Protein AF-A0AAW1H3X7-F1 (afdb_monomer_lite)

Foldseek 3Di:
DDDWDQKDKDFDADPVRQTAKMKIWHGDPPNKTKIKMFGFLNVDDDPLSVVCVVVVVRPDTQKMFMDIPQFTPWIKGWDWDQDLNDTATAWIWIFDDPDTHHPVPSVVRTDTAKGQPDAANVRHRQWMAGNNKIWGFQAALLQPDTPKIKIRDHLVLVQVLLVVLPHNGSNSRNHHNDDDNVSLVCSCVDPSRVVIDMDD

Radius of gyration: 21.27 Å; chains: 1; bounding box: 60×39×52 Å

Sequence (200 aa):
MLFKTPPNKEFTYNSNYFLASSKLIIDATAGESQEQILYYPTDFTDNISKAMVATYQIGVPVETIGLRDGQVVFGKKTEYKQEKGMLLPNIVYTLDTNTPRSKTDYKSYYNPKLYFDLYNSYGKPVQVRDNGISIVYLWSYNGTYPVAEIRNVTYSIVNTALAAVGLTSIEALSTNENPDKTKLDNLRLQTSLKDALITT

Organism: Popillia japonica (NCBI:txid7064)

Secondary structure (DSSP, 8-state):
--PPPPPEEEEEE-TTS-EEEEEEEEE-STT--EEEEEE-GGG--SHHHHHHHHTT-TTS-SEEEEEETTEEEEEEEEEEEEETTEEEEEEEEEE--SS-B-TTTGGGGEEEEEEEEEE-TTS-EEEEEETTEEEEEEEETTTTEEEEEEESS-HHHHHHHHHHTT---HHHHHT-SS--HHHHHGGGG-GGGTT-EEE-

pLDDT: mean 91.66, std 11.22, range [38.19, 98.75]

Structure (mmCIF, N/CA/C/O backbone):
data_AF-A0AAW1H3X7-F1
#
_entry.id   AF-A0AAW1H3X7-F1
#
loop_
_atom_site.group_PDB
_atom_site.id
_atom_site.type_symbol
_atom_site.label_atom_id
_atom_site.label_alt_id
_atom_site.label_comp_id
_atom_site.label_asym_id
_atom_site.label_entity_id
_atom_site.label_seq_id
_atom_site.pdbx_PDB_ins_code
_atom_site.Cartn_x
_atom_site.Cartn_y
_atom_site.Cartn_z
_atom_site.occupancy
_atom_site.B_iso_or_equiv
_atom_site.auth_seq_id
_atom_site.auth_comp_id
_atom_site.auth_asym_id
_atom_site.auth_atom_id
_atom_site.pdbx_PDB_model_num
ATOM 1 N N . MET A 1 1 ? 42.941 -12.305 -5.905 1.00 38.19 1 MET A N 1
ATOM 2 C CA . MET A 1 1 ? 41.985 -11.331 -5.333 1.00 38.19 1 MET A CA 1
ATOM 3 C C . MET A 1 1 ? 41.196 -10.748 -6.497 1.00 38.19 1 MET A C 1
ATOM 5 O O . MET A 1 1 ? 41.798 -10.076 -7.320 1.00 38.19 1 MET A O 1
ATOM 9 N N . LEU A 1 2 ? 39.915 -11.093 -6.650 1.00 42.16 2 LEU A N 1
ATOM 10 C CA . LEU A 1 2 ? 39.041 -10.481 -7.659 1.00 42.16 2 LEU A CA 1
ATOM 11 C C . LEU A 1 2 ? 38.413 -9.235 -7.029 1.00 42.16 2 LEU A C 1
ATOM 13 O O . LEU A 1 2 ? 37.685 -9.351 -6.045 1.00 42.16 2 LEU A O 1
ATOM 17 N N . PHE A 1 3 ? 38.737 -8.053 -7.548 1.00 43.09 3 PHE A N 1
ATOM 18 C CA . PHE A 1 3 ? 38.097 -6.808 -7.133 1.00 43.09 3 PHE A CA 1
ATOM 19 C C . PHE A 1 3 ? 36.684 -6.775 -7.725 1.00 43.09 3 PHE A C 1
ATOM 21 O O . PHE A 1 3 ? 36.532 -6.773 -8.945 1.00 43.09 3 PHE A O 1
ATOM 28 N N . LYS A 1 4 ? 35.649 -6.777 -6.877 1.00 55.12 4 LYS A N 1
ATOM 29 C CA . LYS A 1 4 ? 34.288 -6.460 -7.321 1.00 55.12 4 LYS A CA 1
ATOM 30 C C . LYS A 1 4 ? 34.231 -4.971 -7.654 1.00 55.12 4 LYS A C 1
ATOM 32 O O . LYS A 1 4 ? 34.533 -4.143 -6.795 1.00 55.12 4 LYS A O 1
ATOM 37 N N . THR A 1 5 ? 33.876 -4.636 -8.890 1.00 57.56 5 THR A N 1
ATOM 38 C CA . THR A 1 5 ? 33.610 -3.252 -9.293 1.00 57.56 5 THR A CA 1
ATOM 39 C C . THR A 1 5 ? 32.440 -2.715 -8.463 1.00 57.56 5 THR A C 1
ATOM 41 O O . THR A 1 5 ? 31.436 -3.417 -8.340 1.00 57.56 5 THR A O 1
ATOM 44 N N . PRO A 1 6 ? 32.536 -1.514 -7.865 1.00 61.12 6 PRO A N 1
ATOM 45 C CA . PRO A 1 6 ? 31.418 -0.936 -7.134 1.00 61.12 6 PRO A CA 1
ATOM 46 C C . PRO A 1 6 ? 30.231 -0.688 -8.077 1.00 61.12 6 PRO A C 1
ATOM 48 O O . PRO A 1 6 ? 30.437 -0.403 -9.261 1.00 61.12 6 PRO A O 1
ATOM 51 N N . PRO A 1 7 ? 28.993 -0.779 -7.568 1.00 68.88 7 PRO A N 1
ATOM 52 C CA . PRO A 1 7 ? 27.813 -0.573 -8.385 1.00 68.88 7 PRO A CA 1
ATOM 53 C C . PRO A 1 7 ? 27.767 0.854 -8.947 1.00 68.88 7 PRO A C 1
ATOM 55 O O . PRO A 1 7 ? 27.991 1.824 -8.220 1.00 68.88 7 PRO A O 1
ATOM 58 N N . ASN A 1 8 ? 27.465 0.984 -10.241 1.00 79.31 8 ASN A N 1
ATOM 59 C CA . ASN A 1 8 ? 27.308 2.274 -10.919 1.00 79.31 8 ASN A CA 1
ATOM 60 C C . ASN A 1 8 ? 25.824 2.658 -10.977 1.00 79.31 8 ASN A C 1
ATOM 62 O O . ASN A 1 8 ? 24.972 1.791 -11.186 1.00 79.31 8 ASN A O 1
ATOM 66 N N . LYS A 1 9 ? 25.504 3.945 -10.809 1.00 83.44 9 LYS A N 1
ATOM 67 C CA . LYS A 1 9 ? 24.132 4.452 -10.878 1.00 83.44 9 LYS A CA 1
ATOM 68 C C . LYS A 1 9 ? 24.007 5.562 -11.914 1.00 83.44 9 LYS A C 1
ATOM 70 O O . LYS A 1 9 ? 24.663 6.594 -11.815 1.00 83.44 9 LYS A O 1
ATOM 75 N N . GLU A 1 10 ? 23.110 5.359 -12.866 1.00 87.31 10 GLU A N 1
ATOM 76 C CA . GLU A 1 10 ? 22.785 6.295 -13.938 1.00 87.31 10 GLU A CA 1
ATOM 77 C C . GLU A 1 10 ? 21.389 6.885 -13.709 1.00 87.31 10 GLU A C 1
ATOM 79 O O . GLU A 1 10 ? 20.497 6.225 -13.166 1.00 87.31 10 GLU A O 1
ATOM 84 N N . PHE A 1 11 ? 21.189 8.133 -14.128 1.00 86.31 11 PHE A N 1
ATOM 85 C CA . PHE A 1 11 ? 19.922 8.848 -13.993 1.00 86.31 11 PHE A CA 1
ATOM 86 C C . PHE A 1 11 ? 19.523 9.452 -15.333 1.00 86.31 11 PHE A C 1
ATOM 88 O O . PHE A 1 11 ? 20.360 10.028 -16.029 1.00 86.31 11 PHE A O 1
ATOM 95 N N . THR A 1 12 ? 18.240 9.369 -15.667 1.00 83.94 12 THR A N 1
ATOM 96 C CA . THR A 1 12 ? 17.656 10.096 -16.795 1.00 83.94 12 THR A CA 1
ATOM 97 C C . THR A 1 12 ? 16.640 11.103 -16.282 1.00 83.94 12 THR A C 1
ATOM 99 O O . THR A 1 12 ? 15.970 10.873 -15.274 1.00 83.94 12 THR A O 1
ATOM 102 N N . TYR A 1 13 ? 16.522 12.226 -16.981 1.00 83.00 13 TYR A N 1
ATO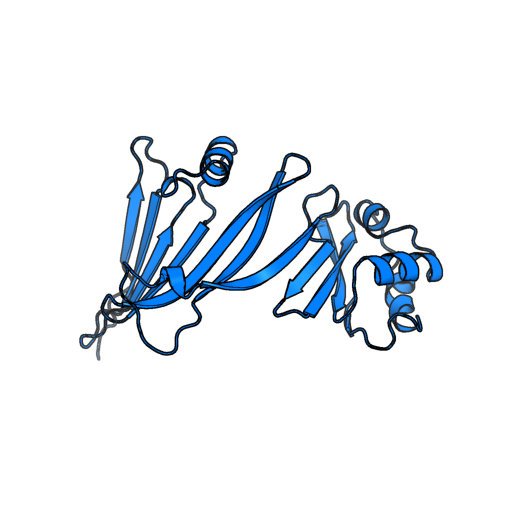M 103 C CA . TYR A 1 13 ? 15.628 13.318 -16.618 1.00 83.00 13 TYR A CA 1
ATOM 104 C C . TYR A 1 13 ? 14.743 13.677 -17.810 1.00 83.00 13 TYR A C 1
ATOM 106 O O . TYR A 1 13 ? 15.154 13.522 -18.960 1.00 83.00 13 TYR A O 1
ATOM 114 N N . ASN A 1 14 ? 13.526 14.146 -17.541 1.00 77.31 14 ASN A N 1
ATOM 115 C CA . ASN A 1 14 ? 12.644 14.668 -18.583 1.00 77.31 14 ASN A CA 1
ATOM 116 C C . ASN A 1 14 ? 13.051 16.097 -19.003 1.00 77.31 14 ASN A C 1
ATOM 118 O O . ASN A 1 14 ? 13.990 16.679 -18.460 1.00 77.31 14 ASN A O 1
ATOM 122 N N . SER A 1 15 ? 12.309 16.695 -19.942 1.00 80.81 15 SER A N 1
ATOM 123 C CA . SER A 1 15 ? 12.562 18.061 -20.438 1.00 80.81 15 SER A CA 1
ATOM 124 C C . SER A 1 15 ? 12.514 19.152 -19.360 1.00 80.81 15 SER A C 1
ATOM 126 O O . SER A 1 15 ? 13.034 20.241 -19.575 1.00 80.81 15 SER A O 1
ATOM 128 N N . ASN A 1 16 ? 11.900 18.865 -18.209 1.00 79.25 16 ASN A N 1
ATOM 129 C CA . ASN A 1 16 ? 11.783 19.772 -17.068 1.00 79.25 16 ASN A CA 1
ATOM 130 C C . ASN A 1 16 ? 12.817 19.461 -15.967 1.00 79.25 16 ASN A C 1
ATOM 132 O O . ASN A 1 16 ? 12.677 19.952 -14.851 1.00 79.25 16 ASN A O 1
ATOM 136 N N . TYR A 1 17 ? 13.828 18.632 -16.255 1.00 78.50 17 TYR A N 1
ATOM 137 C CA . TYR A 1 17 ? 14.855 18.173 -15.309 1.00 78.50 17 TYR A CA 1
ATOM 138 C C . TYR A 1 17 ? 14.320 17.387 -14.102 1.00 78.50 17 TYR A C 1
ATOM 140 O O . TYR A 1 17 ? 15.020 17.213 -13.105 1.00 78.50 17 TYR A O 1
ATOM 148 N N . PHE A 1 18 ? 13.097 16.860 -14.179 1.00 77.38 18 PHE A N 1
ATOM 149 C CA . PHE A 1 18 ? 12.597 15.923 -13.179 1.00 77.38 18 PHE A CA 1
ATOM 150 C C . PHE A 1 18 ? 13.102 14.519 -13.477 1.00 77.38 18 PHE A C 1
ATOM 152 O O . PHE A 1 18 ? 13.176 14.112 -14.639 1.00 77.38 18 PHE A O 1
ATOM 159 N N . LEU A 1 19 ? 13.445 13.785 -12.416 1.00 78.69 19 LEU A N 1
ATOM 160 C CA . LEU A 1 19 ? 13.927 12.411 -12.506 1.00 78.69 19 LEU A CA 1
ATOM 161 C C . LEU A 1 19 ? 12.896 11.552 -13.251 1.00 78.69 19 LEU A C 1
ATOM 163 O O . LEU A 1 19 ? 11.734 11.515 -12.854 1.00 78.69 19 LEU A O 1
ATOM 167 N N . ALA A 1 20 ? 13.317 10.915 -14.342 1.00 70.12 20 ALA A N 1
ATOM 168 C CA . ALA A 1 20 ? 12.486 10.078 -15.209 1.00 70.12 20 ALA A CA 1
ATOM 169 C C . ALA A 1 20 ? 12.717 8.592 -14.941 1.00 70.12 20 ALA A C 1
ATOM 171 O O . ALA A 1 20 ? 11.775 7.835 -14.701 1.00 70.12 20 ALA A O 1
ATOM 172 N N . SER A 1 21 ? 13.985 8.190 -14.878 1.00 77.44 21 SER A N 1
ATOM 173 C CA . SER A 1 21 ? 14.373 6.853 -14.449 1.00 77.44 21 SER A CA 1
ATOM 174 C C . SER A 1 21 ? 15.725 6.868 -13.747 1.00 77.44 21 SER A C 1
ATOM 176 O O . SER A 1 21 ? 16.520 7.799 -13.901 1.00 77.44 21 SER A O 1
ATOM 178 N N . SER A 1 22 ? 16.001 5.823 -12.974 1.00 82.31 22 SER A N 1
ATOM 179 C CA . SER A 1 22 ? 17.365 5.539 -12.528 1.00 82.31 22 SER A CA 1
ATOM 180 C C . SER A 1 22 ? 17.709 4.084 -12.788 1.00 82.31 22 SER A C 1
ATOM 182 O O . SER A 1 22 ? 16.851 3.209 -12.655 1.00 82.31 22 SER A O 1
ATOM 184 N N . LYS A 1 23 ? 18.963 3.839 -13.154 1.00 83.94 23 LYS A N 1
ATOM 185 C CA . LYS A 1 23 ? 19.504 2.519 -13.449 1.00 83.94 23 LYS A CA 1
ATOM 186 C C . LYS A 1 23 ? 20.659 2.236 -12.497 1.00 83.94 23 LYS A C 1
ATOM 188 O O . LYS A 1 23 ? 21.610 3.006 -12.447 1.00 83.94 23 LYS A O 1
ATOM 193 N N . LEU A 1 24 ? 20.575 1.146 -11.742 1.00 81.38 24 LEU A N 1
ATOM 194 C CA . LEU A 1 24 ? 21.654 0.639 -10.895 1.00 81.38 24 LEU A CA 1
ATOM 195 C C . LEU A 1 24 ? 22.264 -0.603 -11.549 1.00 81.38 24 LEU A C 1
ATOM 197 O O . LEU A 1 24 ? 21.536 -1.537 -11.879 1.00 81.38 24 LEU A O 1
ATOM 201 N N . ILE A 1 25 ? 23.583 -0.619 -11.720 1.00 79.31 25 ILE A N 1
ATOM 202 C CA . ILE A 1 25 ? 24.359 -1.733 -12.280 1.00 79.31 25 ILE A CA 1
ATOM 203 C C . ILE A 1 25 ? 25.088 -2.396 -11.112 1.00 79.31 25 ILE A C 1
ATOM 205 O O . ILE A 1 25 ? 25.914 -1.743 -10.479 1.00 79.31 25 ILE A O 1
ATOM 209 N N . ILE A 1 26 ? 24.743 -3.644 -10.784 1.00 70.31 26 ILE A N 1
ATOM 210 C CA . ILE A 1 26 ? 25.095 -4.263 -9.492 1.00 70.31 26 ILE A CA 1
ATOM 211 C C . ILE A 1 26 ? 26.325 -5.170 -9.585 1.00 70.31 26 ILE A C 1
ATOM 213 O O . ILE A 1 26 ? 27.088 -5.230 -8.630 1.00 70.31 26 ILE A O 1
ATOM 217 N N . ASP A 1 27 ? 26.578 -5.802 -10.731 1.00 66.88 27 ASP A N 1
ATOM 218 C CA . ASP A 1 27 ? 27.782 -6.605 -10.952 1.00 66.88 27 ASP A CA 1
ATOM 219 C C . ASP A 1 27 ? 28.127 -6.642 -12.452 1.00 66.88 27 ASP A C 1
ATOM 221 O O . ASP A 1 27 ? 27.253 -6.819 -13.301 1.00 66.88 27 ASP A O 1
ATOM 225 N N . ALA A 1 28 ? 29.415 -6.468 -12.760 1.00 57.31 28 ALA A N 1
ATOM 226 C CA . ALA A 1 28 ? 30.017 -6.675 -14.080 1.00 57.31 28 ALA A CA 1
ATOM 227 C C . ALA A 1 28 ? 31.286 -7.541 -13.952 1.00 57.31 28 ALA A C 1
ATOM 229 O O . ALA A 1 28 ? 32.327 -7.241 -14.536 1.00 57.31 28 ALA A O 1
ATOM 230 N N . THR A 1 29 ? 31.244 -8.586 -13.118 1.00 56.62 29 THR A N 1
ATOM 231 C CA . THR A 1 29 ? 32.358 -9.538 -12.986 1.00 56.62 29 THR A CA 1
ATOM 232 C C . THR A 1 29 ? 31.934 -10.913 -13.501 1.00 56.62 29 THR A C 1
ATOM 234 O O . THR A 1 29 ? 30.898 -11.433 -13.112 1.00 56.62 29 THR A O 1
ATOM 237 N N . ALA A 1 30 ? 32.744 -11.474 -14.408 1.00 52.47 30 ALA A N 1
ATOM 238 C CA . ALA A 1 30 ? 32.553 -12.771 -15.075 1.00 52.47 30 ALA A CA 1
ATOM 239 C C . ALA A 1 30 ? 31.365 -12.896 -16.060 1.00 52.47 30 ALA A C 1
ATOM 241 O O . ALA A 1 30 ? 30.823 -13.982 -16.232 1.00 52.47 30 ALA A O 1
ATOM 242 N N . GLY A 1 31 ? 31.006 -11.819 -16.768 1.00 58.41 31 GLY A N 1
ATOM 243 C CA . GLY A 1 31 ? 30.139 -11.893 -17.957 1.00 58.41 31 GLY A CA 1
ATOM 244 C C . GLY A 1 31 ? 28.631 -11.910 -17.699 1.00 58.41 31 GLY A C 1
ATOM 245 O O . GLY A 1 31 ? 27.879 -11.797 -18.660 1.00 58.41 31 GLY A O 1
ATOM 246 N N . GLU A 1 32 ? 28.195 -11.979 -16.440 1.00 63.59 32 GLU A N 1
ATOM 247 C CA . GLU A 1 32 ? 26.793 -11.777 -16.066 1.00 63.59 32 GLU A CA 1
ATOM 248 C C . GLU A 1 32 ? 26.558 -10.309 -15.692 1.00 63.59 32 GLU A C 1
ATOM 250 O O . GLU A 1 32 ? 27.289 -9.744 -14.874 1.00 63.59 32 GLU A O 1
ATOM 255 N N . SER A 1 33 ? 25.539 -9.686 -16.286 1.00 80.44 33 SER A N 1
ATOM 256 C CA . SER A 1 33 ? 25.128 -8.315 -15.958 1.00 80.44 33 SER A CA 1
ATOM 257 C C . SER A 1 33 ? 23.829 -8.320 -15.163 1.00 80.44 33 SER A C 1
ATOM 259 O O . SER A 1 33 ? 22.822 -8.881 -15.597 1.00 80.44 33 SER A O 1
ATOM 261 N N . GLN A 1 34 ? 23.847 -7.677 -13.995 1.00 87.31 34 GLN A N 1
ATOM 262 C CA . GLN A 1 34 ? 22.647 -7.439 -13.195 1.00 87.31 34 GLN A CA 1
ATOM 263 C C . GLN A 1 34 ? 22.324 -5.952 -13.155 1.00 87.31 34 GLN A C 1
ATOM 265 O O . GLN A 1 34 ? 23.167 -5.126 -12.795 1.00 87.31 34 GLN A O 1
ATOM 270 N N . GLU A 1 35 ? 21.085 -5.618 -13.502 1.00 89.88 35 GLU A N 1
ATOM 271 C CA . GLU A 1 35 ? 20.606 -4.240 -13.529 1.00 89.88 35 GLU A CA 1
ATOM 272 C C . GLU A 1 35 ? 19.284 -4.110 -12.775 1.00 89.88 35 GLU A C 1
ATOM 274 O O . GLU A 1 35 ? 18.449 -5.015 -12.783 1.00 89.88 35 GLU A O 1
ATOM 279 N N . GLN A 1 36 ? 19.056 -2.946 -12.179 1.00 91.94 36 GLN A N 1
ATOM 280 C CA . GLN A 1 36 ? 17.754 -2.538 -11.674 1.00 91.94 36 GLN A CA 1
ATOM 281 C C . GLN A 1 36 ? 17.372 -1.208 -12.316 1.00 91.94 36 GLN A C 1
ATOM 283 O O . GLN A 1 36 ? 18.159 -0.265 -12.285 1.00 91.94 36 GLN A O 1
ATOM 288 N N . ILE A 1 37 ? 16.168 -1.123 -12.879 1.00 93.00 37 ILE A N 1
ATOM 289 C CA . ILE A 1 37 ? 15.629 0.104 -13.473 1.00 93.00 37 ILE A CA 1
ATOM 290 C C . ILE A 1 37 ? 14.392 0.521 -12.681 1.00 93.00 37 ILE A C 1
ATOM 292 O O . ILE A 1 37 ? 13.497 -0.293 -12.451 1.00 93.00 37 ILE A O 1
ATOM 296 N N . LEU A 1 38 ? 14.358 1.783 -12.255 1.00 94.25 38 LEU A N 1
ATOM 297 C CA . LEU A 1 38 ? 13.218 2.417 -11.596 1.00 94.25 38 LEU A CA 1
ATOM 298 C C . LEU A 1 38 ? 12.591 3.409 -12.569 1.00 94.25 38 LEU A C 1
ATOM 300 O O . LEU A 1 38 ? 13.290 4.300 -13.048 1.00 94.25 38 LEU A O 1
ATOM 304 N N . TYR A 1 39 ? 11.290 3.283 -12.794 1.00 94.38 39 TYR A N 1
ATOM 305 C CA . TYR A 1 39 ? 10.487 4.208 -13.583 1.00 94.38 39 TYR A CA 1
ATOM 306 C C . TYR A 1 39 ? 9.634 5.070 -12.655 1.00 94.38 39 TYR A C 1
ATOM 308 O O . TYR A 1 39 ? 8.933 4.555 -11.775 1.00 94.38 39 TYR A O 1
ATOM 316 N N . TYR A 1 40 ? 9.701 6.382 -12.849 1.00 94.69 40 TYR A N 1
ATOM 317 C CA . TYR A 1 40 ? 8.987 7.383 -12.056 1.00 94.69 40 TYR A CA 1
ATOM 318 C C . TYR A 1 40 ? 7.752 7.897 -12.812 1.00 94.69 40 TYR A C 1
ATOM 320 O O . TYR A 1 40 ? 7.629 7.632 -14.006 1.00 94.69 40 TYR A O 1
ATOM 328 N N . PRO A 1 41 ? 6.828 8.643 -12.172 1.00 95.12 41 PRO A N 1
ATOM 329 C CA . PRO A 1 41 ? 5.591 9.096 -12.817 1.00 95.12 41 PRO A CA 1
ATOM 330 C C . PRO A 1 41 ? 5.817 9.896 -14.107 1.00 95.12 41 PRO A C 1
ATOM 332 O O . PRO A 1 41 ? 5.002 9.878 -15.018 1.00 95.12 41 PRO A O 1
ATOM 335 N N . THR A 1 42 ? 6.952 10.577 -14.208 1.00 92.81 42 THR A N 1
ATOM 336 C CA . THR A 1 42 ? 7.403 11.334 -15.383 1.00 92.81 42 THR A CA 1
ATOM 337 C C . THR A 1 42 ? 7.698 10.473 -16.617 1.00 92.81 42 THR A C 1
ATOM 339 O O . THR A 1 42 ? 7.755 11.028 -17.711 1.00 92.81 42 THR A O 1
ATOM 342 N N . ASP A 1 43 ? 7.864 9.154 -16.464 1.00 92.31 43 ASP A N 1
ATOM 343 C CA . ASP A 1 43 ? 8.038 8.189 -17.563 1.00 92.31 43 ASP A CA 1
ATOM 344 C C . ASP A 1 43 ? 6.696 7.734 -18.171 1.00 92.31 43 ASP A C 1
ATOM 346 O O . ASP A 1 43 ? 6.645 7.088 -19.217 1.00 92.31 43 ASP A O 1
ATOM 350 N N . PHE A 1 44 ? 5.579 8.102 -17.538 1.00 92.44 44 PHE A N 1
ATOM 351 C CA . PHE A 1 44 ? 4.236 7.692 -17.929 1.00 92.44 44 PHE A CA 1
ATOM 352 C C . PHE A 1 44 ? 3.376 8.897 -18.325 1.00 92.44 44 PHE A C 1
ATOM 354 O O . PHE A 1 44 ? 3.562 10.024 -17.869 1.00 92.44 44 PHE A O 1
ATOM 361 N N . THR A 1 45 ? 2.397 8.662 -19.201 1.00 93.62 45 THR A N 1
ATOM 362 C CA . THR A 1 45 ? 1.538 9.720 -19.769 1.00 93.62 45 THR A CA 1
ATOM 363 C C . THR A 1 45 ? 0.075 9.624 -19.341 1.00 93.62 45 THR A C 1
ATOM 365 O O . THR A 1 45 ? -0.739 10.469 -19.738 1.00 93.62 45 THR A O 1
ATOM 368 N N . ASP A 1 46 ? -0.269 8.622 -18.530 1.00 94.62 46 ASP A N 1
ATOM 369 C CA . ASP A 1 46 ? -1.615 8.435 -18.003 1.00 94.62 46 ASP A CA 1
ATOM 370 C C . ASP A 1 46 ? -1.991 9.532 -16.991 1.00 94.62 46 ASP A C 1
ATOM 372 O O . ASP A 1 46 ? -1.149 10.278 -16.479 1.00 94.62 46 ASP A O 1
ATOM 376 N N . ASN A 1 47 ? -3.292 9.657 -16.727 1.00 95.50 47 ASN A N 1
ATOM 377 C CA . ASN A 1 47 ? -3.824 10.740 -15.902 1.00 95.50 47 ASN A CA 1
ATOM 378 C C . ASN A 1 47 ? -3.347 10.670 -14.447 1.00 95.50 47 ASN A C 1
ATOM 380 O O . ASN A 1 47 ? -3.130 11.716 -13.838 1.00 95.50 47 ASN A O 1
ATOM 384 N N . ILE A 1 48 ? -3.163 9.465 -13.899 1.00 96.25 48 ILE A N 1
ATOM 385 C CA . ILE A 1 48 ? -2.711 9.283 -12.520 1.00 96.25 48 ILE A CA 1
ATOM 386 C C . ILE A 1 48 ? -1.246 9.698 -12.399 1.00 96.25 48 ILE A C 1
ATOM 388 O O . ILE A 1 48 ? -0.916 10.495 -11.525 1.00 96.25 48 ILE A O 1
ATOM 392 N N . SER A 1 49 ? -0.385 9.263 -13.318 1.00 95.12 49 SER A N 1
ATOM 393 C CA . SER A 1 49 ? 1.023 9.671 -13.336 1.00 95.12 49 SER A CA 1
ATOM 394 C C . SER A 1 49 ? 1.190 11.183 -13.508 1.00 95.12 49 SER A C 1
ATOM 396 O O . SER A 1 49 ? 1.970 11.809 -12.791 1.00 95.12 49 SER A O 1
ATOM 398 N N . LYS A 1 50 ? 0.388 11.816 -14.376 1.00 94.75 50 LYS A N 1
ATOM 399 C CA . LYS A 1 50 ? 0.339 13.286 -14.491 1.00 94.75 50 LYS A CA 1
ATOM 400 C C . LYS A 1 50 ? -0.094 13.959 -13.188 1.00 94.75 50 LYS A C 1
ATOM 402 O O . LYS A 1 50 ? 0.507 14.957 -12.796 1.00 94.75 50 LYS A O 1
ATOM 407 N N . ALA A 1 51 ? -1.104 13.416 -12.508 1.00 95.25 51 ALA A N 1
ATOM 408 C CA . ALA A 1 51 ? -1.545 13.929 -11.216 1.00 95.25 51 ALA A CA 1
ATOM 409 C C . ALA A 1 51 ? -0.444 13.788 -10.150 1.00 95.25 51 ALA A C 1
ATOM 411 O O . ALA A 1 51 ? -0.190 14.744 -9.423 1.00 95.25 51 ALA A O 1
ATOM 412 N N . MET A 1 52 ? 0.277 12.661 -10.117 1.00 94.75 52 MET A N 1
ATOM 413 C CA . MET A 1 52 ? 1.428 12.457 -9.226 1.00 94.75 52 MET A CA 1
ATOM 414 C C . MET A 1 52 ? 2.522 13.501 -9.463 1.00 94.75 52 MET A C 1
ATOM 416 O O . MET A 1 52 ? 3.073 14.034 -8.499 1.00 94.75 52 MET A O 1
ATOM 420 N N . VAL A 1 53 ? 2.812 13.841 -10.725 1.00 93.50 53 VAL A N 1
ATOM 421 C CA . VAL A 1 53 ? 3.745 14.929 -11.061 1.00 93.50 53 VAL A CA 1
ATOM 422 C C . VAL A 1 53 ? 3.230 16.271 -10.537 1.00 93.50 53 VAL A C 1
ATOM 424 O O . VAL A 1 53 ? 3.981 16.996 -9.886 1.00 93.50 53 VAL A O 1
ATOM 427 N N . ALA A 1 54 ? 1.952 16.587 -10.764 1.00 93.00 54 ALA A N 1
ATOM 428 C CA . ALA A 1 54 ? 1.340 17.845 -10.331 1.00 93.00 54 ALA A CA 1
ATOM 429 C C . ALA A 1 54 ? 1.308 18.016 -8.800 1.00 93.00 54 ALA A C 1
ATOM 431 O O . ALA A 1 54 ? 1.349 19.140 -8.307 1.00 93.00 54 ALA A O 1
ATOM 432 N N . THR A 1 55 ? 1.275 16.915 -8.044 1.00 92.19 55 THR A N 1
ATOM 433 C CA . THR A 1 55 ? 1.319 16.912 -6.573 1.00 92.19 55 THR A CA 1
ATOM 434 C C . THR A 1 55 ? 2.712 16.613 -6.009 1.00 92.19 55 THR A C 1
ATOM 436 O O . THR A 1 55 ? 2.826 16.193 -4.859 1.00 92.19 55 THR A O 1
ATOM 439 N N . TYR A 1 56 ? 3.773 16.780 -6.805 1.00 90.75 56 TYR A N 1
ATOM 440 C CA . TYR A 1 56 ? 5.174 16.595 -6.400 1.00 90.75 56 TYR A CA 1
ATOM 441 C C . TYR A 1 56 ? 5.541 15.186 -5.891 1.00 90.75 56 TYR A C 1
ATOM 443 O O . TYR A 1 56 ? 6.566 15.005 -5.236 1.00 90.75 56 TYR A O 1
ATOM 451 N N . GLN A 1 57 ? 4.781 14.150 -6.255 1.00 89.69 57 GLN A N 1
ATOM 452 C CA . GLN A 1 57 ? 5.093 12.744 -5.950 1.00 89.69 57 GLN A CA 1
ATOM 453 C C . GLN A 1 57 ? 6.087 12.123 -6.957 1.00 89.69 57 GLN A C 1
ATOM 455 O O . GLN A 1 57 ? 6.126 10.911 -7.154 1.00 89.69 57 GLN A O 1
ATOM 460 N N . ILE A 1 58 ? 6.924 12.948 -7.595 1.00 88.12 58 ILE A N 1
ATOM 461 C CA . ILE A 1 58 ? 7.840 12.559 -8.682 1.00 88.12 58 ILE A CA 1
ATOM 462 C C . ILE A 1 58 ? 8.932 11.564 -8.260 1.00 88.12 58 ILE A C 1
ATOM 464 O O . ILE A 1 58 ? 9.465 10.851 -9.100 1.00 88.12 58 ILE A O 1
ATOM 468 N N . GLY A 1 59 ? 9.268 11.504 -6.968 1.00 86.69 59 GLY A N 1
ATOM 469 C CA . GLY A 1 59 ? 10.304 10.615 -6.432 1.00 86.69 59 GLY A CA 1
ATOM 470 C C . GLY A 1 59 ? 9.819 9.209 -6.073 1.00 86.69 59 GLY A C 1
ATOM 471 O O . GLY A 1 59 ? 10.616 8.408 -5.588 1.00 86.69 59 GLY A O 1
ATOM 472 N N . VAL A 1 60 ? 8.533 8.902 -6.271 1.00 89.44 60 VAL A N 1
ATOM 473 C CA . VAL A 1 60 ? 7.946 7.600 -5.928 1.00 89.44 60 VAL A CA 1
ATOM 474 C C . VAL A 1 60 ? 7.951 6.697 -7.166 1.00 89.44 60 VAL A C 1
ATOM 476 O O . VAL A 1 60 ? 7.253 7.010 -8.128 1.00 89.44 60 VAL A O 1
ATOM 479 N N . PRO A 1 61 ? 8.701 5.579 -7.184 1.00 93.31 61 PRO A N 1
ATOM 480 C CA . PRO A 1 61 ? 8.711 4.682 -8.335 1.00 93.31 61 PRO A CA 1
ATOM 481 C C . PRO A 1 61 ? 7.321 4.086 -8.596 1.00 93.31 61 PRO A C 1
ATOM 483 O O . PRO A 1 61 ? 6.669 3.565 -7.686 1.00 93.31 61 PRO A O 1
ATOM 486 N N . VAL A 1 62 ? 6.890 4.136 -9.854 1.00 97.00 62 VAL A N 1
ATOM 487 C CA . VAL A 1 62 ? 5.654 3.502 -10.341 1.00 97.00 62 VAL A CA 1
ATOM 488 C C . VAL A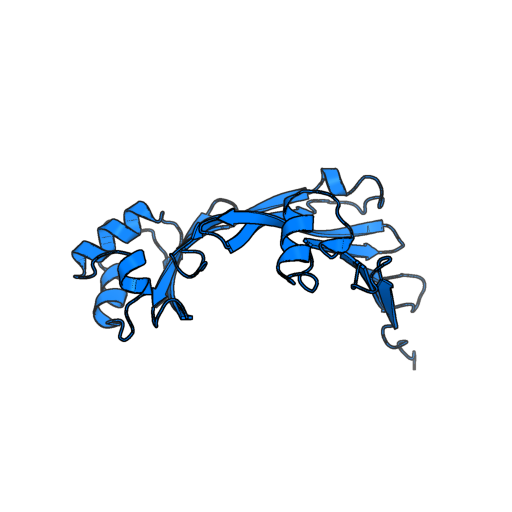 1 62 ? 5.941 2.071 -10.790 1.00 97.00 62 VAL A C 1
ATOM 490 O O . VAL A 1 62 ? 5.129 1.173 -10.572 1.00 97.00 62 VAL A O 1
ATOM 493 N N . GLU A 1 63 ? 7.122 1.827 -11.354 1.00 97.75 63 GLU A N 1
ATOM 494 C CA . GLU A 1 63 ? 7.574 0.497 -11.750 1.00 97.75 63 GLU A CA 1
ATOM 495 C C . GLU A 1 63 ? 9.056 0.312 -11.410 1.00 97.75 63 GLU A C 1
ATOM 497 O O . GLU A 1 63 ? 9.864 1.238 -11.451 1.00 97.75 63 GLU A O 1
ATOM 502 N N . THR A 1 64 ? 9.425 -0.902 -11.025 1.00 96.62 64 THR A N 1
ATOM 503 C CA . THR A 1 64 ? 10.808 -1.332 -10.845 1.00 96.62 64 THR A CA 1
ATOM 504 C C . THR A 1 64 ? 10.980 -2.667 -11.541 1.00 96.62 64 THR A C 1
ATOM 506 O O . THR A 1 64 ? 10.201 -3.586 -11.289 1.00 96.62 64 THR A O 1
ATOM 509 N N . ILE A 1 65 ? 12.006 -2.793 -12.375 1.00 97.00 65 ILE A N 1
ATOM 510 C CA . ILE A 1 65 ? 12.369 -4.050 -13.031 1.00 97.00 65 ILE A CA 1
ATOM 511 C C . ILE A 1 65 ? 13.807 -4.430 -12.696 1.00 97.00 65 ILE A C 1
ATOM 513 O O . ILE A 1 65 ? 14.675 -3.570 -12.555 1.00 97.00 65 ILE A O 1
ATOM 517 N N . GLY A 1 66 ? 14.041 -5.729 -12.550 1.00 95.00 66 GLY A N 1
ATOM 518 C CA . GLY A 1 66 ? 15.362 -6.320 -12.378 1.00 95.00 66 GLY A CA 1
ATOM 519 C C . GLY A 1 66 ? 15.719 -7.135 -13.611 1.00 95.00 66 GLY A C 1
ATOM 520 O O . GLY A 1 66 ? 14.872 -7.863 -14.139 1.00 95.00 66 GLY A O 1
ATOM 521 N N . LEU A 1 67 ? 16.956 -7.000 -14.070 1.00 93.69 67 LEU A N 1
ATOM 522 C CA . LEU A 1 67 ? 17.448 -7.633 -15.278 1.00 93.69 67 LEU A CA 1
ATOM 523 C C . LEU A 1 67 ? 18.646 -8.521 -14.983 1.00 93.69 67 LEU A C 1
ATOM 525 O O . LEU A 1 67 ? 19.498 -8.163 -14.172 1.00 93.69 67 LEU A O 1
ATOM 529 N N . ARG A 1 68 ? 18.713 -9.635 -15.707 1.00 90.88 68 ARG A N 1
ATOM 530 C CA . ARG A 1 68 ? 19.892 -10.484 -15.840 1.00 90.88 68 ARG A CA 1
ATOM 531 C C . ARG A 1 68 ? 20.188 -10.631 -17.326 1.00 90.88 68 ARG A C 1
ATOM 533 O O . ARG A 1 68 ? 19.304 -11.026 -18.083 1.00 90.88 68 ARG A O 1
ATOM 540 N N . ASP A 1 69 ? 21.384 -10.232 -17.742 1.00 89.06 69 ASP A N 1
ATOM 541 C CA . ASP A 1 69 ? 21.845 -10.317 -19.135 1.00 89.06 69 ASP A CA 1
ATOM 542 C C . ASP A 1 69 ? 20.891 -9.634 -20.127 1.00 89.06 69 ASP A C 1
ATOM 544 O O . ASP A 1 69 ? 20.551 -10.143 -21.193 1.00 89.06 69 ASP A O 1
ATOM 548 N N . GLY A 1 70 ? 20.402 -8.453 -19.730 1.00 90.06 70 GLY A N 1
ATOM 549 C CA . GLY A 1 70 ? 19.476 -7.633 -20.515 1.00 90.06 70 GLY A CA 1
ATOM 550 C C . GLY A 1 70 ? 18.024 -8.128 -20.541 1.00 90.06 70 GLY A C 1
ATOM 551 O O . GLY A 1 70 ? 17.158 -7.421 -21.066 1.00 90.06 70 GLY A O 1
ATOM 552 N N . GLN A 1 71 ? 17.728 -9.285 -19.945 1.00 94.69 71 GLN A N 1
ATOM 553 C CA . GLN A 1 71 ? 16.384 -9.850 -19.846 1.00 94.69 71 GLN A CA 1
ATOM 554 C C . GLN A 1 71 ? 15.770 -9.572 -18.473 1.00 94.69 71 GLN A C 1
ATOM 556 O O . GLN A 1 71 ? 16.435 -9.657 -17.446 1.00 94.69 71 GLN A O 1
ATOM 561 N N . VAL A 1 72 ? 14.480 -9.255 -18.442 1.00 96.69 72 VAL A N 1
ATOM 562 C CA . VAL A 1 72 ? 13.715 -8.991 -17.223 1.00 96.69 72 VAL A CA 1
ATOM 563 C C . VAL A 1 72 ? 13.467 -10.301 -16.475 1.00 96.69 72 VAL A C 1
ATOM 565 O O . VAL A 1 72 ? 12.865 -11.230 -17.014 1.00 96.69 72 VAL A O 1
ATOM 568 N N . VAL A 1 73 ? 13.910 -10.358 -15.222 1.00 96.00 73 VAL A N 1
ATOM 569 C CA . VAL A 1 73 ? 13.748 -11.508 -14.312 1.00 96.00 73 VAL A CA 1
ATOM 570 C C . VAL A 1 73 ? 12.940 -11.161 -13.062 1.00 96.00 73 VAL A C 1
ATOM 572 O O . VAL A 1 73 ? 12.467 -12.048 -12.362 1.00 96.00 73 VAL A O 1
ATOM 575 N N . PHE A 1 74 ? 12.754 -9.870 -12.790 1.00 95.56 74 PHE A N 1
ATOM 576 C CA . PHE A 1 74 ? 11.970 -9.353 -11.676 1.00 95.56 74 PHE A CA 1
ATOM 577 C C . PHE A 1 74 ? 11.189 -8.121 -12.126 1.00 95.56 74 PHE A C 1
ATOM 579 O O . PHE A 1 74 ? 11.675 -7.326 -12.930 1.00 95.56 74 PHE A O 1
ATOM 586 N N . GLY A 1 75 ? 10.007 -7.923 -11.553 1.00 97.25 75 GLY A N 1
ATOM 587 C CA . GLY A 1 75 ? 9.248 -6.700 -11.740 1.00 97.25 75 GLY A CA 1
ATOM 588 C C . GLY A 1 75 ? 8.289 -6.457 -10.586 1.00 97.25 75 GLY A C 1
ATOM 589 O O . GLY A 1 75 ? 7.632 -7.381 -10.109 1.00 97.25 75 GLY A O 1
ATOM 590 N N . LYS A 1 76 ? 8.166 -5.197 -10.180 1.00 98.31 76 LYS A N 1
ATOM 591 C CA . LYS A 1 76 ? 7.138 -4.694 -9.270 1.00 98.31 76 LYS A CA 1
ATOM 592 C C . LYS A 1 76 ? 6.544 -3.428 -9.871 1.00 98.31 76 LYS A C 1
ATOM 594 O O . LYS A 1 76 ? 7.292 -2.521 -10.220 1.00 98.31 76 LYS A O 1
ATOM 599 N N . LYS A 1 77 ? 5.222 -3.355 -9.971 1.00 98.12 77 LYS A N 1
ATOM 600 C CA . LYS A 1 77 ? 4.500 -2.172 -10.449 1.00 98.12 77 LYS A CA 1
ATOM 601 C C . LYS A 1 77 ? 3.437 -1.785 -9.432 1.00 98.12 77 LYS A C 1
ATOM 603 O O . LYS A 1 77 ? 2.704 -2.654 -8.971 1.00 98.12 77 LYS A O 1
ATOM 608 N N . THR A 1 78 ? 3.342 -0.504 -9.102 1.00 98.31 78 THR A N 1
ATOM 609 C CA . THR A 1 78 ? 2.281 0.036 -8.248 1.00 98.31 78 THR A CA 1
ATOM 610 C C . THR A 1 78 ? 1.347 0.870 -9.108 1.00 98.31 78 THR A C 1
ATOM 612 O O . THR A 1 78 ? 1.746 1.876 -9.686 1.00 98.31 78 THR A O 1
ATOM 615 N N . GLU A 1 79 ? 0.095 0.450 -9.197 1.00 97.88 79 GLU A N 1
ATOM 616 C CA . GLU A 1 79 ? -0.992 1.273 -9.706 1.00 97.88 79 GLU A CA 1
ATOM 617 C C . GLU A 1 79 ? -1.512 2.161 -8.578 1.00 97.88 79 GLU A C 1
ATOM 619 O O . GLU A 1 79 ? -1.660 1.696 -7.448 1.00 97.88 79 GLU A O 1
ATOM 624 N N . TYR A 1 80 ? -1.797 3.424 -8.887 1.00 97.44 80 TYR A N 1
ATOM 625 C CA . TYR A 1 80 ? -2.324 4.405 -7.943 1.00 97.44 80 TYR A CA 1
ATOM 626 C C . TYR A 1 80 ? -3.745 4.813 -8.338 1.00 97.44 80 TYR A C 1
ATOM 628 O O . TYR A 1 80 ? -4.130 4.747 -9.505 1.00 97.44 80 TYR A O 1
ATOM 636 N N . LYS A 1 81 ? -4.518 5.263 -7.354 1.00 95.94 81 LYS A N 1
ATOM 637 C CA . LYS A 1 81 ? -5.858 5.832 -7.507 1.00 95.94 81 LYS A CA 1
ATOM 638 C C . LYS A 1 81 ? -5.940 7.169 -6.785 1.00 95.94 81 LYS A C 1
ATOM 640 O O . LYS A 1 81 ? -5.167 7.440 -5.867 1.00 95.94 81 LYS A O 1
ATOM 645 N N . GLN A 1 82 ? -6.907 7.988 -7.182 1.00 95.00 82 GLN A N 1
ATOM 646 C CA . GLN A 1 82 ? -7.276 9.174 -6.424 1.00 95.00 82 GLN A CA 1
ATOM 647 C C . GLN A 1 82 ? -8.474 8.849 -5.528 1.00 95.00 82 GLN A C 1
ATOM 649 O O . GLN A 1 82 ? -9.518 8.421 -6.012 1.00 95.00 82 GLN A O 1
ATOM 654 N N . GLU A 1 83 ? -8.331 9.057 -4.225 1.00 93.12 83 GLU A N 1
ATOM 655 C CA . GLU A 1 83 ? -9.371 8.786 -3.234 1.00 93.12 83 GLU A CA 1
ATOM 656 C C . GLU A 1 83 ? -9.271 9.818 -2.106 1.00 93.12 83 GLU A C 1
ATOM 658 O O . GLU A 1 83 ? -8.177 10.123 -1.637 1.00 93.12 83 GLU A O 1
ATOM 663 N N . LYS A 1 84 ? -10.404 10.406 -1.688 1.00 89.06 84 LYS A N 1
ATOM 664 C CA . LYS A 1 84 ? -10.452 11.445 -0.633 1.00 89.06 84 LYS A CA 1
ATOM 665 C C . LYS A 1 84 ? -9.470 12.615 -0.878 1.00 89.06 84 LYS A C 1
ATOM 667 O O . LYS A 1 84 ? -8.886 13.154 0.053 1.00 89.06 84 LYS A O 1
ATOM 672 N N . GLY A 1 85 ? -9.264 12.990 -2.145 1.00 91.50 85 GLY A N 1
ATOM 673 C CA . GLY A 1 85 ? -8.332 14.057 -2.542 1.00 91.50 85 GLY A CA 1
ATOM 674 C C . GLY A 1 85 ? -6.845 13.677 -2.489 1.00 91.50 85 GLY A C 1
ATOM 675 O O . GLY A 1 85 ? -6.001 14.510 -2.800 1.00 91.50 85 GLY A O 1
ATOM 676 N N . MET A 1 86 ? -6.517 12.431 -2.144 1.00 94.12 86 MET A N 1
ATOM 677 C CA . MET A 1 86 ? -5.153 11.912 -2.058 1.00 94.12 86 MET A CA 1
ATOM 678 C C . MET A 1 86 ? -4.862 10.962 -3.221 1.00 94.12 86 MET A C 1
ATOM 680 O O . MET A 1 86 ? -5.746 10.240 -3.678 1.00 94.12 86 MET A O 1
ATOM 684 N N . LEU A 1 87 ? -3.609 10.934 -3.677 1.00 96.00 87 LEU A N 1
ATOM 685 C CA . LEU A 1 87 ? -3.098 9.883 -4.557 1.00 96.00 87 LEU A CA 1
ATOM 686 C C . LEU A 1 87 ? -2.535 8.762 -3.692 1.00 96.00 87 LEU A C 1
ATOM 688 O O . LEU A 1 87 ? -1.553 8.959 -2.975 1.00 96.00 87 LEU A O 1
ATOM 692 N N . LEU A 1 88 ? -3.196 7.611 -3.736 1.00 96.69 88 LEU A N 1
ATOM 693 C CA . LEU A 1 88 ? -2.929 6.466 -2.877 1.00 96.69 88 LEU A CA 1
ATOM 694 C C . LEU A 1 88 ? -2.706 5.216 -3.735 1.00 96.69 88 LEU A C 1
ATOM 696 O O . LEU A 1 88 ? -3.262 5.123 -4.832 1.00 96.69 88 LEU A O 1
ATOM 700 N N . PRO A 1 89 ? -1.900 4.247 -3.275 1.00 97.62 89 PRO A N 1
ATOM 701 C CA . PRO A 1 89 ? -1.793 2.957 -3.942 1.00 97.62 89 PRO A CA 1
ATOM 702 C C . PRO A 1 89 ? -3.169 2.306 -4.163 1.00 97.62 89 PRO A C 1
ATOM 704 O O . PRO A 1 89 ? -4.087 2.435 -3.361 1.00 97.62 89 PRO A O 1
ATOM 707 N N . ASN A 1 90 ? -3.322 1.603 -5.275 1.00 98.25 90 ASN A N 1
ATOM 708 C CA . ASN A 1 90 ? -4.507 0.813 -5.586 1.00 98.25 90 ASN A CA 1
ATOM 709 C C . ASN A 1 90 ? -4.153 -0.672 -5.579 1.00 98.25 90 ASN A C 1
ATOM 711 O O . ASN A 1 90 ? -4.701 -1.457 -4.808 1.00 98.25 90 ASN A O 1
ATOM 715 N N . ILE A 1 91 ? -3.195 -1.052 -6.424 1.00 98.62 91 ILE A N 1
ATOM 716 C CA . ILE A 1 91 ? -2.793 -2.442 -6.627 1.00 98.62 91 ILE A CA 1
ATOM 717 C C . ILE A 1 91 ? -1.281 -2.489 -6.820 1.00 98.62 91 ILE A C 1
ATOM 719 O O . ILE A 1 91 ? -0.715 -1.702 -7.577 1.00 98.62 91 ILE A O 1
ATOM 723 N N . VAL A 1 92 ? -0.621 -3.436 -6.162 1.00 98.56 92 VAL A N 1
ATOM 724 C CA . VAL A 1 92 ? 0.762 -3.803 -6.462 1.00 98.56 92 VAL A CA 1
ATOM 725 C C . VAL A 1 92 ? 0.768 -5.115 -7.231 1.00 98.56 92 VAL A C 1
ATOM 727 O O . VAL A 1 92 ? 0.254 -6.142 -6.776 1.00 98.56 92 VAL A O 1
ATOM 730 N N . TYR A 1 93 ? 1.394 -5.061 -8.398 1.00 98.56 93 TYR A N 1
ATOM 731 C CA . TYR A 1 93 ? 1.639 -6.182 -9.282 1.00 98.56 93 TYR A CA 1
ATOM 732 C C . TYR A 1 93 ? 3.078 -6.656 -9.118 1.00 98.56 93 TYR A C 1
ATOM 734 O O . TYR A 1 93 ? 4.001 -5.843 -8.992 1.00 98.56 93 TYR A O 1
ATOM 742 N N . THR A 1 94 ? 3.282 -7.965 -9.192 1.00 97.75 94 THR A N 1
ATOM 743 C CA . THR A 1 94 ? 4.612 -8.562 -9.330 1.00 97.75 94 THR A CA 1
ATOM 744 C C . THR A 1 94 ? 4.699 -9.321 -10.640 1.00 97.75 94 THR A C 1
ATOM 746 O O . THR A 1 94 ? 3.705 -9.866 -11.122 1.00 97.75 94 THR A O 1
ATOM 749 N N . LEU A 1 95 ? 5.892 -9.362 -11.216 1.00 97.75 95 LEU A N 1
ATOM 750 C CA . LEU A 1 95 ? 6.167 -10.182 -12.383 1.00 97.75 95 LEU A CA 1
ATOM 751 C C . LEU A 1 95 ? 6.129 -11.659 -11.981 1.00 97.75 95 LEU A C 1
ATOM 753 O O . LEU A 1 95 ? 6.876 -12.071 -11.096 1.00 97.75 95 LEU A O 1
ATOM 757 N N . ASP A 1 96 ? 5.264 -12.436 -12.623 1.00 94.62 96 ASP A N 1
ATOM 758 C CA . ASP A 1 96 ? 5.160 -13.882 -12.433 1.00 94.62 96 ASP A CA 1
ATOM 759 C C . ASP A 1 96 ? 5.727 -14.568 -13.678 1.00 94.62 96 ASP A C 1
ATOM 761 O O . ASP A 1 96 ? 5.096 -14.619 -14.737 1.00 94.62 96 ASP A O 1
ATOM 765 N N . THR A 1 97 ? 6.988 -14.991 -13.602 1.00 93.00 97 THR A N 1
ATOM 766 C CA . THR A 1 97 ? 7.668 -15.608 -14.737 1.00 93.00 97 THR A CA 1
ATOM 767 C C . THR A 1 97 ? 8.640 -16.689 -14.291 1.00 93.00 97 THR A C 1
ATOM 769 O O . THR A 1 97 ? 9.431 -16.493 -13.375 1.00 93.00 97 THR A O 1
ATOM 772 N N . ASN A 1 98 ? 8.613 -17.821 -14.995 1.00 91.81 98 ASN A N 1
ATOM 773 C CA . ASN A 1 98 ? 9.535 -18.940 -14.772 1.00 91.81 98 ASN A CA 1
ATOM 774 C C . ASN A 1 98 ? 10.791 -18.858 -15.655 1.00 91.81 98 ASN A C 1
ATOM 776 O O . ASN A 1 98 ? 11.724 -19.637 -15.485 1.00 91.81 98 ASN A O 1
ATOM 780 N N . THR A 1 99 ? 10.817 -17.930 -16.614 1.00 94.19 99 THR A N 1
ATOM 781 C CA . THR A 1 99 ? 11.953 -17.691 -17.513 1.00 94.19 99 THR A CA 1
ATOM 782 C C . THR A 1 99 ? 12.207 -16.190 -17.658 1.00 94.19 99 THR A C 1
ATOM 784 O O . THR A 1 99 ? 11.257 -15.407 -17.554 1.00 94.19 99 THR A O 1
ATOM 787 N N . PRO A 1 100 ? 13.443 -15.755 -17.950 1.00 95.38 100 PRO A N 1
ATOM 788 C CA . PRO A 1 100 ? 13.705 -14.359 -18.287 1.00 95.38 100 PRO A CA 1
ATOM 789 C C . PRO A 1 100 ? 12.859 -13.882 -19.481 1.00 95.38 100 PRO A C 1
ATOM 791 O O . PRO A 1 100 ? 12.509 -14.668 -20.368 1.00 95.38 100 PRO A O 1
ATOM 794 N N . ARG A 1 101 ? 12.504 -12.593 -19.503 1.00 96.88 101 ARG A N 1
ATOM 795 C CA . ARG A 1 101 ? 11.623 -11.982 -20.514 1.00 96.88 101 ARG A CA 1
ATOM 796 C C . ARG A 1 101 ? 12.283 -10.800 -21.220 1.00 96.88 101 ARG A C 1
ATOM 798 O O . ARG A 1 101 ? 13.104 -10.098 -20.643 1.00 96.88 101 ARG A O 1
ATOM 805 N N . SER A 1 102 ? 11.891 -10.540 -22.465 1.00 95.69 102 SER A N 1
ATOM 806 C CA . SER A 1 102 ? 12.296 -9.320 -23.177 1.00 95.69 102 SER A CA 1
ATOM 807 C C . SER A 1 102 ? 11.702 -8.065 -22.520 1.00 95.69 102 SER A C 1
ATOM 809 O O . SER A 1 102 ? 10.577 -8.098 -22.011 1.00 95.69 102 SER A O 1
ATOM 811 N N . LYS A 1 103 ? 12.411 -6.930 -22.617 1.00 93.50 103 LYS A N 1
ATOM 812 C CA . LYS A 1 103 ? 11.916 -5.593 -22.231 1.00 93.50 103 LYS A CA 1
ATOM 813 C C . LYS A 1 103 ? 10.643 -5.172 -22.977 1.00 93.50 103 LYS A C 1
ATOM 815 O O . LYS A 1 103 ? 9.929 -4.300 -22.498 1.00 93.50 103 LYS A O 1
ATOM 820 N N . THR A 1 104 ? 10.348 -5.767 -24.128 1.00 93.81 104 THR A N 1
ATOM 821 C CA . THR A 1 104 ? 9.142 -5.448 -24.908 1.00 93.81 104 THR A CA 1
ATOM 822 C C . THR A 1 104 ? 7.899 -6.199 -24.429 1.00 93.81 104 THR A C 1
ATOM 824 O O . THR A 1 104 ? 6.795 -5.690 -24.592 1.00 93.81 104 THR A O 1
ATOM 827 N N . ASP A 1 105 ? 8.066 -7.360 -23.780 1.00 94.25 105 ASP A N 1
ATOM 828 C CA . ASP A 1 105 ? 6.964 -8.323 -23.600 1.00 94.25 105 ASP A CA 1
ATOM 829 C C . ASP A 1 105 ? 6.662 -8.647 -22.127 1.00 94.25 105 ASP A C 1
ATOM 831 O O . ASP A 1 105 ? 5.591 -9.176 -21.809 1.00 94.25 105 ASP A O 1
ATOM 835 N N . TYR A 1 106 ? 7.579 -8.317 -21.204 1.00 96.38 106 TYR A N 1
ATOM 836 C CA . TYR A 1 106 ? 7.468 -8.668 -19.779 1.00 96.38 106 TYR A CA 1
ATOM 837 C C . TYR A 1 106 ? 6.179 -8.158 -19.120 1.00 96.38 106 TYR A C 1
ATOM 839 O O . TYR A 1 106 ? 5.679 -8.787 -18.192 1.00 96.38 106 TYR A O 1
ATOM 847 N N . LYS A 1 107 ? 5.606 -7.051 -19.609 1.00 95.94 107 LYS A N 1
ATOM 848 C CA . LYS A 1 107 ? 4.438 -6.405 -18.992 1.00 95.94 107 LYS A CA 1
ATOM 849 C C . LYS A 1 107 ? 3.199 -7.305 -18.935 1.00 95.94 107 LYS A C 1
ATOM 851 O O . LYS A 1 107 ? 2.406 -7.169 -18.011 1.00 95.94 107 LYS A O 1
ATOM 856 N N . SER A 1 108 ? 3.053 -8.238 -19.877 1.00 96.00 108 SER A N 1
ATOM 857 C CA . SER A 1 108 ? 1.944 -9.209 -19.896 1.00 96.00 108 SER A CA 1
ATOM 858 C C . SER A 1 108 ? 2.009 -10.255 -18.771 1.00 96.00 108 SER A C 1
ATOM 860 O O . SER A 1 108 ? 1.019 -10.927 -18.506 1.00 96.00 108 SER A O 1
ATOM 862 N N . TYR A 1 109 ? 3.151 -10.363 -18.084 1.00 97.06 109 TYR A N 1
ATOM 863 C CA . TYR A 1 109 ? 3.390 -11.307 -16.988 1.00 97.06 109 TYR A CA 1
ATOM 864 C C . TYR A 1 109 ? 3.183 -10.681 -15.602 1.00 97.06 109 TYR A C 1
ATOM 866 O O . TYR A 1 109 ? 3.433 -11.326 -14.580 1.00 97.06 109 TYR A O 1
ATOM 874 N N . TYR A 1 110 ? 2.750 -9.420 -15.532 1.00 98.06 110 TYR A N 1
ATOM 875 C CA . TYR A 1 110 ? 2.363 -8.817 -14.263 1.00 98.06 110 TYR A CA 1
ATOM 876 C C . TYR A 1 110 ? 1.066 -9.425 -13.749 1.00 98.06 110 TYR A C 1
ATOM 878 O O . TYR A 1 110 ? 0.042 -9.404 -14.425 1.00 98.06 110 TYR A O 1
ATOM 886 N N . ASN A 1 111 ? 1.107 -9.892 -12.505 1.00 97.12 111 ASN A N 1
ATOM 887 C CA . ASN A 1 111 ? -0.057 -10.393 -11.794 1.00 97.12 111 ASN A CA 1
ATOM 888 C C . ASN A 1 111 ? -0.276 -9.572 -10.519 1.00 97.12 111 ASN A C 1
ATOM 890 O O . ASN A 1 111 ? 0.698 -9.260 -9.823 1.00 97.12 111 ASN A O 1
ATOM 894 N N . PRO A 1 112 ? -1.525 -9.201 -10.196 1.00 97.62 112 PRO A N 1
ATOM 895 C CA . PRO A 1 112 ? -1.822 -8.472 -8.972 1.00 97.62 112 PRO A CA 1
ATOM 896 C C . PRO A 1 112 ? -1.554 -9.371 -7.760 1.00 97.62 112 PRO A C 1
ATOM 898 O O . PRO A 1 112 ? -1.966 -10.531 -7.738 1.00 97.62 112 PRO A O 1
ATOM 901 N N . LYS A 1 113 ? -0.854 -8.846 -6.751 1.00 97.06 113 LYS A N 1
ATOM 902 C CA . LYS A 1 113 ? -0.556 -9.582 -5.509 1.00 97.06 113 LYS A CA 1
ATOM 903 C C . LYS A 1 113 ? -1.099 -8.889 -4.268 1.00 97.06 113 LYS A C 1
ATOM 905 O O . LYS A 1 113 ? -1.520 -9.573 -3.345 1.00 97.06 113 LYS A O 1
ATOM 910 N N . LEU A 1 114 ? -1.125 -7.557 -4.254 1.00 98.50 114 LEU A N 1
ATOM 911 C CA . LEU A 1 114 ? -1.586 -6.779 -3.108 1.00 98.50 114 LEU A CA 1
ATOM 912 C C . LEU A 1 114 ? -2.589 -5.720 -3.559 1.00 98.50 114 LEU A C 1
ATOM 914 O O . LEU A 1 114 ? -2.264 -4.869 -4.384 1.00 98.50 114 LEU A O 1
ATOM 918 N N . TYR A 1 115 ? -3.789 -5.767 -2.994 1.00 98.69 115 TYR A N 1
ATOM 919 C CA . TYR A 1 115 ? -4.857 -4.798 -3.220 1.00 98.69 115 TYR A CA 1
ATOM 920 C C . TYR A 1 115 ? -4.995 -3.890 -2.004 1.00 98.69 115 TYR A C 1
ATOM 922 O O . TYR A 1 115 ? -5.019 -4.376 -0.874 1.00 98.69 115 TYR A O 1
ATOM 930 N N . PHE A 1 116 ? -5.137 -2.591 -2.236 1.00 98.56 116 PHE A N 1
ATOM 931 C CA . PHE A 1 116 ? -5.432 -1.597 -1.212 1.00 98.56 116 PHE A CA 1
ATOM 932 C C . PHE A 1 116 ? -6.912 -1.218 -1.287 1.00 98.56 116 PHE A C 1
ATOM 934 O O . PHE A 1 116 ? -7.307 -0.233 -1.921 1.00 98.56 116 PHE A O 1
ATOM 941 N N . ASP A 1 117 ? -7.742 -2.055 -0.666 1.00 98.12 117 ASP A N 1
ATOM 942 C CA . ASP A 1 117 ? -9.193 -1.994 -0.826 1.00 98.12 117 ASP A CA 1
ATOM 943 C C . ASP A 1 117 ? -9.788 -0.741 -0.163 1.00 98.12 117 ASP A C 1
ATOM 945 O O . ASP A 1 117 ? -10.618 -0.071 -0.774 1.00 98.12 117 ASP A O 1
ATOM 949 N N . LEU A 1 118 ? -9.367 -0.413 1.067 1.00 98.00 118 LEU A N 1
ATOM 950 C CA . LEU A 1 118 ? -9.962 0.665 1.867 1.00 98.00 118 LEU A CA 1
ATOM 951 C C . LEU A 1 118 ? -8.914 1.512 2.587 1.00 98.00 118 LEU A C 1
ATOM 953 O O . LEU A 1 118 ? -7.930 0.992 3.119 1.00 98.00 118 LEU A O 1
ATOM 957 N N . TYR A 1 119 ? -9.206 2.808 2.696 1.00 98.12 119 TYR A N 1
ATOM 958 C CA . TYR A 1 119 ? -8.384 3.803 3.378 1.00 98.12 119 TYR A CA 1
ATOM 959 C C . TYR A 1 119 ? -9.177 4.583 4.426 1.00 98.12 119 TYR A C 1
ATOM 961 O O . TYR A 1 119 ? -10.335 4.932 4.189 1.00 98.12 119 TYR A O 1
ATOM 969 N N . ASN A 1 120 ? -8.541 4.936 5.547 1.00 96.44 120 ASN A N 1
ATOM 970 C CA . ASN A 1 120 ? -9.112 5.903 6.489 1.00 96.44 120 ASN A CA 1
ATOM 971 C C . ASN A 1 120 ? -9.019 7.349 5.964 1.00 96.44 120 ASN A C 1
ATOM 973 O O . ASN A 1 120 ? -8.498 7.609 4.876 1.00 96.44 120 ASN A O 1
ATOM 977 N N . SER A 1 121 ? -9.554 8.312 6.716 1.00 95.44 121 SER A N 1
ATOM 978 C CA . SER A 1 121 ? -9.477 9.748 6.385 1.00 95.44 121 SER A CA 1
ATOM 979 C C . SER A 1 121 ? -8.049 10.308 6.264 1.00 95.44 121 SER A C 1
ATOM 981 O O . SER A 1 121 ? -7.851 11.289 5.554 1.00 95.44 121 SER A O 1
ATOM 983 N N . TYR A 1 122 ? -7.055 9.662 6.881 1.00 96.25 122 TYR A N 1
ATOM 984 C CA . TYR A 1 122 ? -5.634 10.035 6.822 1.00 96.25 122 TYR A CA 1
ATOM 985 C C . TYR A 1 122 ? -4.869 9.374 5.662 1.00 96.25 122 TYR A C 1
ATOM 987 O O . TYR A 1 122 ? -3.640 9.453 5.602 1.00 96.25 122 TYR A O 1
ATOM 995 N N . GLY A 1 123 ? -5.565 8.662 4.770 1.00 96.56 123 GLY A N 1
ATOM 996 C CA . GLY A 1 123 ? -4.934 7.952 3.656 1.00 96.56 123 GLY A CA 1
ATOM 997 C C . GLY A 1 123 ? -4.118 6.737 4.099 1.00 96.56 123 GLY A C 1
ATOM 998 O O . GLY A 1 123 ? -3.238 6.282 3.368 1.00 96.56 123 GLY A O 1
ATOM 999 N N . LYS A 1 124 ? -4.390 6.186 5.289 1.00 97.81 124 LYS A N 1
ATOM 1000 C CA . LYS A 1 124 ? -3.793 4.926 5.743 1.00 97.81 124 LYS A CA 1
ATOM 1001 C C . LYS A 1 124 ? -4.656 3.743 5.331 1.00 97.81 124 LYS A C 1
ATOM 1003 O O . LYS A 1 124 ? -5.877 3.816 5.486 1.00 97.81 124 LYS A O 1
ATOM 1008 N N . PRO A 1 125 ? -4.059 2.657 4.816 1.00 98.00 125 PRO A N 1
ATOM 1009 C CA . PRO A 1 125 ? -4.827 1.486 4.437 1.00 98.00 125 PRO A CA 1
ATOM 1010 C C . PRO A 1 125 ? -5.423 0.842 5.688 1.00 98.00 125 PRO A C 1
ATOM 1012 O O . PRO A 1 125 ? -4.699 0.526 6.629 1.00 98.00 125 PRO A O 1
ATOM 1015 N N . VAL A 1 126 ? -6.738 0.654 5.694 1.00 98.25 126 VAL A N 1
ATOM 1016 C CA . VAL A 1 126 ? -7.475 -0.037 6.766 1.00 98.25 126 VAL A CA 1
ATOM 1017 C C . VAL A 1 126 ? -7.946 -1.419 6.338 1.00 98.25 126 VAL A C 1
ATOM 1019 O O . VAL A 1 126 ? -8.244 -2.243 7.194 1.00 98.25 126 VAL A O 1
ATOM 1022 N N . GLN A 1 127 ? -7.961 -1.704 5.034 1.00 98.69 127 GLN A N 1
ATOM 1023 C CA . GLN A 1 127 ? -8.060 -3.062 4.513 1.00 98.69 127 GLN A CA 1
ATOM 1024 C C . GLN A 1 127 ? -7.158 -3.218 3.297 1.00 98.69 127 GLN A C 1
ATOM 1026 O O . GLN A 1 127 ? -7.224 -2.425 2.354 1.00 98.69 127 GLN A O 1
ATOM 1031 N N . VAL A 1 128 ? -6.367 -4.283 3.308 1.00 98.69 128 VAL A N 1
ATOM 1032 C CA . VAL A 1 128 ? -5.632 -4.764 2.143 1.00 98.69 128 VAL A CA 1
ATOM 1033 C C . VAL A 1 128 ? -5.945 -6.237 1.904 1.00 98.69 128 VAL A C 1
ATOM 1035 O O . VAL A 1 128 ? -6.317 -6.957 2.832 1.00 98.69 128 VAL A O 1
ATOM 1038 N N . ARG A 1 129 ? -5.767 -6.704 0.669 1.00 98.44 129 ARG A N 1
ATOM 1039 C CA . ARG A 1 129 ? -5.744 -8.136 0.353 1.00 98.44 129 ARG A CA 1
ATOM 1040 C C . ARG A 1 129 ? -4.396 -8.511 -0.223 1.00 98.44 129 ARG A C 1
ATOM 1042 O O . ARG A 1 129 ? -4.071 -8.086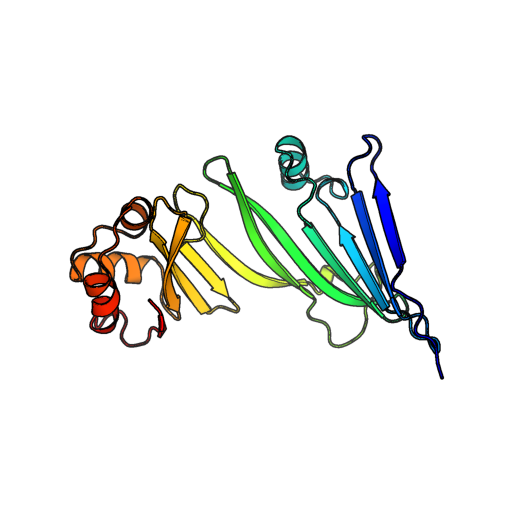 -1.328 1.00 98.44 129 ARG A O 1
ATOM 1049 N N . ASP A 1 130 ? -3.647 -9.317 0.514 1.00 97.19 130 ASP A N 1
ATOM 1050 C CA . ASP A 1 130 ? -2.349 -9.850 0.110 1.00 97.19 130 ASP A CA 1
ATOM 1051 C C . ASP A 1 130 ? -2.518 -11.316 -0.297 1.00 97.19 130 ASP A C 1
ATOM 1053 O O . ASP A 1 130 ? -2.916 -12.151 0.515 1.00 97.19 130 ASP A O 1
ATOM 1057 N N . ASN A 1 131 ? -2.291 -11.624 -1.574 1.00 94.69 131 ASN A N 1
ATOM 1058 C CA . ASN A 1 131 ? -2.485 -12.953 -2.158 1.00 94.69 131 ASN A CA 1
ATOM 1059 C C . ASN A 1 131 ? -3.866 -13.562 -1.835 1.00 94.69 131 ASN A C 1
ATOM 1061 O O . ASN A 1 131 ? -4.001 -14.750 -1.554 1.00 94.69 131 ASN A O 1
ATOM 1065 N N . GLY A 1 132 ? -4.905 -12.721 -1.856 1.00 94.38 132 GLY A N 1
ATOM 1066 C CA . GLY A 1 132 ? -6.286 -13.107 -1.551 1.00 94.38 132 GLY A CA 1
ATOM 1067 C C . GLY A 1 132 ? -6.640 -13.125 -0.060 1.00 94.38 132 GLY A C 1
ATOM 1068 O O . GLY A 1 132 ? -7.822 -13.192 0.271 1.00 94.38 132 GLY A O 1
ATOM 1069 N N . ILE A 1 133 ? -5.663 -12.996 0.841 1.00 97.06 133 ILE A N 1
ATOM 1070 C CA . ILE A 1 133 ? -5.889 -12.945 2.287 1.00 97.06 133 ILE A CA 1
ATOM 1071 C C . ILE A 1 133 ? -6.195 -11.507 2.696 1.00 97.06 133 ILE A C 1
ATOM 1073 O O . ILE A 1 133 ? -5.380 -10.608 2.499 1.00 97.06 133 ILE A O 1
ATOM 1077 N N . SER A 1 134 ? -7.369 -11.293 3.291 1.00 98.25 134 SER A N 1
ATOM 1078 C CA . SER A 1 134 ? -7.751 -9.993 3.845 1.00 98.25 134 SER A CA 1
ATOM 1079 C C . SER A 1 134 ? -6.977 -9.695 5.129 1.00 98.25 134 SER A C 1
ATOM 1081 O O . SER A 1 134 ? -6.883 -10.542 6.022 1.00 98.25 134 SER A O 1
ATOM 1083 N N . ILE A 1 135 ? -6.440 -8.481 5.214 1.00 98.69 135 ILE A N 1
ATOM 1084 C CA . ILE A 1 135 ? -5.711 -7.947 6.362 1.00 98.69 135 ILE A CA 1
ATOM 1085 C C . ILE A 1 135 ? -6.299 -6.577 6.690 1.00 98.69 135 ILE A C 1
ATOM 1087 O O . ILE A 1 135 ? -6.353 -5.688 5.839 1.00 98.69 135 ILE A O 1
ATOM 1091 N N . VAL A 1 136 ? -6.740 -6.413 7.932 1.00 98.75 136 VAL A N 1
ATOM 1092 C CA . VAL A 1 136 ? -7.280 -5.163 8.465 1.00 98.75 136 VAL A CA 1
ATOM 1093 C C . VAL A 1 136 ? -6.246 -4.529 9.379 1.00 98.75 136 VAL A C 1
ATOM 1095 O O . VAL A 1 136 ? -5.705 -5.188 10.267 1.00 98.75 136 VAL A O 1
ATOM 1098 N N . TYR A 1 137 ? -6.005 -3.238 9.178 1.00 98.62 137 TYR A N 1
ATOM 1099 C CA . TYR A 1 137 ? -5.139 -2.443 10.040 1.00 98.62 137 TYR A CA 1
ATOM 1100 C C . TYR A 1 137 ? -5.977 -1.475 10.861 1.00 98.62 137 TYR A C 1
ATOM 1102 O O . TYR A 1 137 ? -6.763 -0.693 10.320 1.00 98.62 137 TYR A O 1
ATOM 1110 N N . LEU A 1 138 ? -5.773 -1.508 12.172 1.00 98.56 138 LEU A N 1
ATOM 1111 C CA . LEU A 1 138 ? -6.293 -0.499 13.079 1.00 98.56 138 LEU A CA 1
ATOM 1112 C C . LEU A 1 138 ? -5.217 0.558 13.275 1.00 98.56 138 LEU A C 1
ATOM 1114 O O . LEU A 1 138 ? -4.099 0.230 13.661 1.00 98.56 138 LEU A O 1
ATOM 1118 N N . TRP A 1 139 ? -5.554 1.815 13.017 1.00 98.56 139 TRP A N 1
ATOM 1119 C CA . TRP A 1 139 ? -4.661 2.953 13.217 1.00 98.56 139 TRP A CA 1
ATOM 1120 C C . TRP A 1 139 ? -5.135 3.771 14.410 1.00 98.56 139 TRP A C 1
ATOM 1122 O O . TRP A 1 139 ? -6.322 3.771 14.719 1.00 98.56 139 TRP A O 1
ATOM 1132 N N . SER A 1 140 ? -4.213 4.470 15.060 1.00 98.06 140 SER A N 1
ATOM 1133 C CA . SER A 1 140 ? -4.492 5.439 16.123 1.00 98.06 140 SER A CA 1
ATOM 1134 C C . SER A 1 140 ? -3.455 6.563 16.055 1.00 98.06 140 SER A C 1
ATOM 1136 O O . SER A 1 140 ? -2.672 6.639 15.102 1.00 98.06 140 SER A O 1
ATOM 1138 N N . TYR A 1 141 ? -3.434 7.440 17.058 1.00 97.50 141 TYR A N 1
ATOM 1139 C CA . TYR A 1 141 ? -2.559 8.606 17.120 1.00 97.50 141 TYR A CA 1
ATOM 1140 C C . TYR A 1 141 ? -2.756 9.506 15.897 1.00 97.50 141 TYR A C 1
ATOM 1142 O O . TYR A 1 141 ? -1.805 9.794 15.172 1.00 97.50 141 TYR A O 1
ATOM 1150 N N . ASN A 1 142 ? -4.008 9.890 15.622 1.00 96.12 142 ASN A N 1
ATOM 1151 C CA . ASN A 1 142 ? -4.390 10.671 14.438 1.00 96.12 142 ASN A CA 1
ATOM 1152 C C . ASN A 1 142 ? -3.916 10.027 13.122 1.00 96.12 142 ASN A C 1
ATOM 1154 O O . ASN A 1 142 ? -3.328 10.673 12.257 1.00 96.12 142 ASN A O 1
ATOM 1158 N N . GLY A 1 143 ? -4.117 8.713 13.003 1.00 95.31 143 GLY A N 1
ATOM 1159 C CA . GLY A 1 143 ? -3.731 7.923 11.840 1.00 95.31 143 GLY A CA 1
ATOM 1160 C C . GLY A 1 143 ? -2.221 7.751 11.674 1.00 95.31 143 GLY A C 1
ATOM 1161 O O . GLY A 1 143 ? -1.780 7.380 10.591 1.00 95.31 143 GLY A O 1
ATOM 1162 N N . THR A 1 144 ? -1.411 8.025 12.697 1.00 96.12 144 THR A N 1
ATOM 1163 C CA . THR A 1 144 ? 0.055 7.992 12.576 1.00 96.12 144 THR A CA 1
ATOM 1164 C C . THR A 1 144 ? 0.612 6.579 12.698 1.00 96.12 144 THR A C 1
ATOM 1166 O O . THR A 1 144 ? 1.472 6.200 11.900 1.00 96.12 144 THR A O 1
ATOM 1169 N N . TYR A 1 145 ? 0.110 5.787 13.651 1.00 97.31 145 TYR A N 1
ATOM 1170 C CA . TYR A 1 145 ? 0.666 4.468 13.964 1.00 97.31 145 TYR A CA 1
ATOM 1171 C C . TYR A 1 145 ? -0.384 3.360 13.858 1.00 97.31 145 TYR A C 1
ATOM 1173 O O . TYR A 1 145 ? -1.513 3.550 14.327 1.00 97.31 145 TYR A O 1
ATOM 1181 N N . PRO A 1 146 ? -0.031 2.199 13.274 1.00 97.62 146 PRO A N 1
ATOM 1182 C CA . PRO A 1 146 ? -0.861 1.015 13.381 1.00 97.62 146 PRO A CA 1
ATOM 1183 C C . PRO A 1 146 ? -0.788 0.495 14.821 1.00 97.62 146 PRO A C 1
ATOM 1185 O O . PRO A 1 146 ? 0.291 0.380 15.398 1.00 97.62 146 PRO A O 1
ATOM 1188 N N . VAL A 1 147 ? -1.945 0.193 15.396 1.00 98.12 147 VAL A N 1
ATOM 1189 C CA . VAL A 1 147 ? -2.103 -0.343 16.757 1.00 98.12 147 VAL A CA 1
ATOM 1190 C C . VAL A 1 147 ? -2.643 -1.770 16.764 1.00 98.12 147 VAL A C 1
ATOM 1192 O O . VAL A 1 147 ? -2.672 -2.405 17.811 1.00 98.12 147 VAL A O 1
ATOM 1195 N N . ALA A 1 148 ? -3.088 -2.278 15.611 1.00 98.31 148 ALA A N 1
ATOM 1196 C CA . ALA A 1 148 ? -3.322 -3.701 15.416 1.00 98.31 148 ALA A CA 1
ATOM 1197 C C . ALA A 1 148 ? -3.226 -4.099 13.936 1.00 98.31 148 ALA A C 1
ATOM 1199 O O . ALA A 1 148 ? -3.629 -3.338 13.051 1.00 98.31 148 ALA A O 1
ATOM 1200 N N . GLU A 1 149 ? -2.766 -5.322 13.688 1.00 98.50 149 GLU A N 1
ATOM 1201 C CA . GLU A 1 149 ? -2.910 -6.040 12.419 1.00 98.50 149 GLU A CA 1
ATOM 1202 C C . GLU A 1 149 ? -3.798 -7.267 12.654 1.00 98.50 149 GLU A C 1
ATOM 1204 O O . GLU A 1 149 ? -3.545 -8.064 13.561 1.00 98.50 149 GLU A O 1
ATOM 1209 N N . ILE A 1 150 ? -4.842 -7.416 11.838 1.00 98.50 150 ILE A N 1
ATOM 1210 C CA . ILE A 1 150 ? -5.838 -8.480 11.966 1.00 98.50 150 ILE A CA 1
ATOM 1211 C C . ILE A 1 150 ? -5.975 -9.179 10.615 1.00 98.50 150 ILE A C 1
ATOM 1213 O O . ILE A 1 150 ? -6.548 -8.634 9.671 1.00 98.50 150 ILE A O 1
ATOM 1217 N N . ARG A 1 151 ? -5.421 -10.385 10.502 1.00 98.44 151 ARG A N 1
ATOM 1218 C CA . ARG A 1 151 ? -5.391 -11.158 9.251 1.00 98.44 151 ARG A CA 1
ATOM 1219 C C . ARG A 1 151 ? -6.518 -12.182 9.199 1.00 98.44 151 ARG A C 1
ATOM 1221 O O . ARG A 1 151 ? -6.990 -12.639 10.238 1.00 98.44 151 ARG A O 1
ATOM 1228 N N . ASN A 1 152 ? -6.867 -12.598 7.982 1.00 97.75 152 ASN A N 1
ATOM 1229 C CA . ASN A 1 152 ? -7.906 -13.588 7.679 1.00 97.75 152 ASN A CA 1
ATOM 1230 C C . ASN A 1 152 ? -9.332 -13.128 8.040 1.00 97.75 152 ASN A C 1
ATOM 1232 O O . ASN A 1 152 ? -10.198 -13.924 8.390 1.00 97.75 152 ASN A O 1
ATOM 1236 N N . VAL A 1 153 ? -9.586 -11.821 7.960 1.00 97.75 153 VAL A N 1
ATOM 1237 C CA . VAL A 1 153 ? -10.898 -11.235 8.250 1.00 97.75 153 VAL A CA 1
ATOM 1238 C C . VAL A 1 153 ? -11.084 -9.926 7.485 1.00 97.75 153 VAL A C 1
ATOM 1240 O O . VAL A 1 153 ? -10.112 -9.265 7.117 1.00 97.75 153 VAL A O 1
ATOM 1243 N N . THR A 1 154 ? -12.332 -9.556 7.203 1.00 97.94 154 THR A N 1
ATOM 1244 C CA . THR A 1 154 ? -12.670 -8.327 6.475 1.00 97.94 154 THR A CA 1
ATOM 1245 C C . THR A 1 154 ? -12.883 -7.145 7.415 1.00 97.94 154 THR A C 1
ATOM 1247 O O . THR A 1 154 ? -13.228 -7.308 8.589 1.00 97.94 154 THR A O 1
ATOM 1250 N N . TYR A 1 155 ? -12.753 -5.936 6.869 1.00 98.19 155 TYR A N 1
ATOM 1251 C CA . TYR A 1 155 ? -13.027 -4.675 7.556 1.00 98.19 155 TYR A CA 1
ATOM 1252 C C . TYR A 1 155 ? -14.390 -4.687 8.243 1.00 98.19 155 TYR A C 1
ATOM 1254 O O . TYR A 1 155 ? -14.495 -4.296 9.399 1.00 98.19 155 TYR A O 1
ATOM 1262 N N . SER A 1 156 ? -15.430 -5.169 7.553 1.00 97.44 156 SER A N 1
ATOM 1263 C CA . SER A 1 156 ? -16.794 -5.167 8.087 1.00 97.44 156 SER A CA 1
ATOM 1264 C C . SER A 1 156 ? -16.904 -5.975 9.379 1.00 97.44 156 SER A C 1
ATOM 1266 O O . SER A 1 156 ? -17.526 -5.510 10.328 1.00 97.44 156 SER A O 1
ATOM 1268 N N . ILE A 1 157 ? -16.289 -7.161 9.433 1.00 97.88 157 ILE A N 1
ATOM 1269 C CA . ILE A 1 157 ? -16.341 -8.031 10.615 1.00 97.88 157 ILE A CA 1
ATOM 1270 C C . ILE A 1 157 ? -15.554 -7.402 11.770 1.00 97.88 157 ILE A C 1
ATOM 1272 O O . ILE A 1 157 ? -16.052 -7.360 12.896 1.00 97.88 157 ILE A O 1
ATOM 1276 N N . VAL A 1 158 ? -14.360 -6.862 11.497 1.00 98.19 158 VAL A N 1
ATOM 1277 C CA . VAL A 1 158 ? -13.555 -6.172 12.518 1.00 98.19 158 VAL A CA 1
ATOM 1278 C C . VAL A 1 158 ? -14.287 -4.946 13.056 1.00 98.19 158 VAL A C 1
ATOM 1280 O O . VAL A 1 158 ? -14.363 -4.764 14.267 1.00 98.19 158 VAL A O 1
ATOM 1283 N N . ASN A 1 159 ? -14.874 -4.129 12.181 1.00 97.50 159 ASN A N 1
ATOM 1284 C CA . ASN A 1 159 ? -15.586 -2.921 12.581 1.00 97.50 159 ASN A CA 1
ATOM 1285 C C . ASN A 1 159 ? -16.785 -3.239 13.490 1.00 97.50 159 ASN A C 1
ATOM 1287 O O . ASN A 1 159 ? -17.036 -2.510 14.444 1.00 97.50 159 ASN A O 1
ATOM 1291 N N . THR A 1 160 ? -17.482 -4.355 13.253 1.00 96.94 160 THR A N 1
ATOM 1292 C CA . THR A 1 160 ? -18.516 -4.857 14.169 1.00 96.94 160 THR A CA 1
ATOM 1293 C C . THR A 1 160 ? -17.927 -5.361 15.492 1.00 96.94 160 THR A C 1
ATOM 1295 O O . THR A 1 160 ? -18.475 -5.064 16.552 1.00 96.94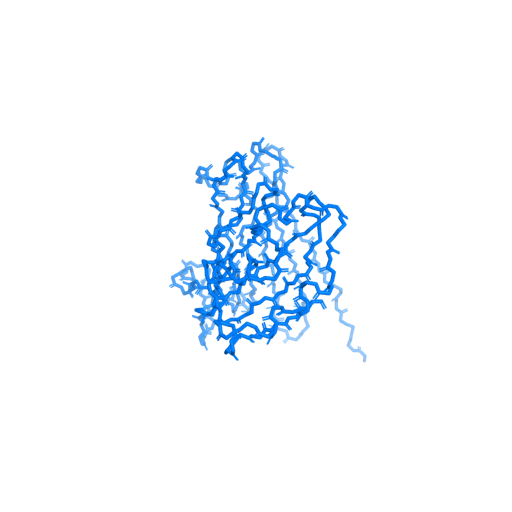 160 THR A O 1
ATOM 1298 N N . ALA A 1 161 ? -16.806 -6.088 15.464 1.00 97.50 161 ALA A N 1
ATOM 1299 C CA . ALA A 1 161 ? -16.154 -6.614 16.667 1.00 97.50 161 ALA A CA 1
ATOM 1300 C C . ALA A 1 161 ? -15.613 -5.510 17.599 1.00 97.50 161 ALA A C 1
ATOM 1302 O O . ALA A 1 161 ? -15.625 -5.682 18.817 1.00 97.50 161 ALA A O 1
ATOM 1303 N N . LEU A 1 162 ? -15.199 -4.360 17.050 1.00 96.88 162 LEU A N 1
ATOM 1304 C CA . LEU A 1 162 ? -14.789 -3.189 17.837 1.00 96.88 162 LEU A CA 1
ATOM 1305 C C . LEU A 1 162 ? -15.891 -2.727 18.802 1.00 96.88 162 LEU A C 1
ATOM 1307 O O . LEU A 1 162 ? -15.610 -2.463 19.973 1.00 96.88 162 LEU A O 1
ATOM 1311 N N . ALA A 1 163 ? -17.145 -2.694 18.343 1.00 93.31 163 ALA A N 1
ATOM 1312 C CA . ALA A 1 163 ? -18.275 -2.272 19.170 1.00 93.31 163 ALA A CA 1
ATOM 1313 C C . ALA A 1 163 ? -18.449 -3.170 20.404 1.00 93.31 163 ALA A C 1
ATOM 1315 O O . ALA A 1 163 ? -18.708 -2.674 21.501 1.00 93.31 163 ALA A O 1
ATOM 1316 N N . ALA A 1 164 ? -18.225 -4.479 20.253 1.00 93.75 164 ALA A N 1
ATOM 1317 C CA . ALA A 1 164 ? -18.333 -5.453 21.339 1.00 93.75 164 ALA A CA 1
ATOM 1318 C C . ALA A 1 164 ? -17.246 -5.298 22.419 1.00 93.75 164 ALA A C 1
ATOM 1320 O O . ALA A 1 164 ? -17.458 -5.703 23.560 1.00 93.75 164 ALA A O 1
ATOM 1321 N N . VAL A 1 165 ? -16.105 -4.680 22.090 1.00 95.62 165 VAL A N 1
ATOM 1322 C CA . VAL A 1 165 ? -15.032 -4.360 23.050 1.00 95.62 165 VAL A CA 1
ATOM 1323 C C . VAL A 1 165 ? -15.064 -2.897 23.513 1.00 95.62 165 VAL A C 1
ATOM 1325 O O . VAL A 1 165 ? -14.134 -2.425 24.165 1.00 95.62 165 VAL A O 1
ATOM 1328 N N . GLY A 1 166 ? -16.135 -2.159 23.203 1.00 94.81 166 GLY A N 1
ATOM 1329 C CA . GLY A 1 166 ? -16.315 -0.771 23.633 1.00 94.81 166 GLY A CA 1
ATOM 1330 C C . GLY A 1 166 ? -15.484 0.247 22.844 1.00 94.81 166 GLY A C 1
ATOM 1331 O O . GLY A 1 166 ? -15.051 1.251 23.422 1.00 94.81 166 GLY A O 1
ATOM 1332 N N . LEU A 1 167 ? -15.237 -0.021 21.557 1.00 95.56 167 LEU A N 1
ATOM 1333 C CA . LEU A 1 167 ? -14.642 0.889 20.571 1.00 95.56 167 LEU A CA 1
ATOM 1334 C C . LEU A 1 167 ? -15.664 1.179 19.454 1.00 95.56 167 LEU A C 1
ATOM 1336 O O . LEU A 1 167 ? -16.377 0.286 19.020 1.00 95.56 167 LEU A O 1
ATOM 1340 N N . THR A 1 168 ? -15.752 2.420 18.972 1.00 95.06 168 THR A N 1
ATOM 1341 C CA . THR A 1 168 ? -16.855 2.835 18.080 1.00 95.06 168 THR A CA 1
ATOM 1342 C C . THR A 1 168 ? -16.742 2.286 16.655 1.00 95.06 168 THR A C 1
ATOM 1344 O O . THR A 1 168 ? -17.695 1.719 16.129 1.00 95.06 168 THR A O 1
ATOM 1347 N N . SER A 1 169 ? -15.604 2.510 15.998 1.00 96.94 169 SER A N 1
ATOM 1348 C CA . SER A 1 169 ? -15.349 2.091 14.616 1.00 96.94 169 SER A CA 1
ATOM 1349 C C . SER A 1 169 ? -13.861 2.199 14.290 1.00 96.94 169 SER A C 1
ATOM 1351 O O . SER A 1 169 ? -13.099 2.826 15.030 1.00 96.94 169 SER A O 1
ATOM 1353 N N . ILE A 1 170 ? -13.447 1.631 13.157 1.00 97.75 170 ILE A N 1
ATOM 1354 C CA . ILE A 1 170 ? -12.064 1.722 12.662 1.00 97.75 170 ILE A CA 1
ATOM 1355 C C . ILE A 1 170 ? -11.687 3.181 12.337 1.00 97.75 170 ILE A C 1
ATOM 1357 O O . ILE A 1 170 ? -10.575 3.623 12.630 1.00 97.75 170 ILE A O 1
ATOM 1361 N N . GLU A 1 171 ? -12.620 3.956 11.775 1.00 95.94 171 GLU A N 1
ATOM 1362 C CA . GLU A 1 171 ? -12.405 5.382 11.475 1.00 95.94 171 GLU A CA 1
ATOM 1363 C C . GLU A 1 171 ? -12.292 6.220 12.759 1.00 95.94 171 GLU A C 1
ATOM 1365 O O . GLU A 1 171 ? -11.370 7.019 12.889 1.00 95.94 171 GLU A O 1
ATOM 1370 N N . ALA A 1 172 ? -13.159 5.994 13.752 1.00 96.94 172 ALA A N 1
ATOM 1371 C CA . ALA A 1 172 ? -13.084 6.709 15.030 1.00 96.94 172 ALA A CA 1
ATOM 1372 C C . ALA A 1 172 ? -11.819 6.349 15.828 1.00 96.94 172 ALA A C 1
ATOM 1374 O O . ALA A 1 172 ? -11.235 7.197 16.500 1.00 96.94 172 ALA A O 1
ATOM 1375 N N . LEU A 1 173 ? -11.368 5.094 15.741 1.00 97.56 173 LEU A N 1
ATOM 1376 C CA . LEU A 1 173 ? -10.105 4.678 16.344 1.00 97.56 173 LEU A CA 1
ATOM 1377 C C . LEU A 1 173 ? -8.912 5.375 15.675 1.00 97.56 173 LEU A C 1
ATOM 1379 O O . LEU A 1 173 ? -7.992 5.789 16.374 1.00 97.56 173 LEU A O 1
ATOM 1383 N N . SER A 1 174 ? -8.974 5.609 14.358 1.00 97.38 174 SER A N 1
ATOM 1384 C CA . SER A 1 174 ? -7.922 6.327 13.625 1.00 97.38 174 SER A CA 1
ATOM 1385 C C . SER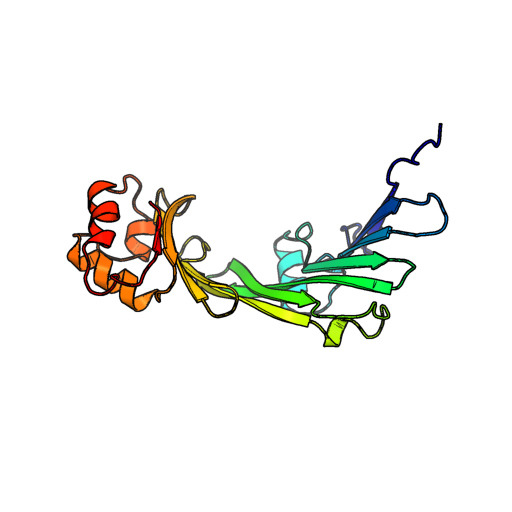 A 1 174 ? -7.677 7.733 14.177 1.00 97.38 174 SER A C 1
ATOM 1387 O O . SER A 1 174 ? -6.531 8.168 14.222 1.00 97.38 174 SER A O 1
ATOM 1389 N N . THR A 1 175 ? -8.713 8.426 14.655 1.00 96.38 175 THR A N 1
ATOM 1390 C CA . THR A 1 175 ? -8.596 9.757 15.278 1.00 96.38 175 THR A CA 1
ATOM 1391 C C . THR A 1 175 ? -8.280 9.709 16.777 1.00 96.38 175 THR A C 1
ATOM 1393 O O . THR A 1 175 ? -8.117 10.749 17.403 1.00 96.38 175 THR A O 1
ATOM 1396 N N . ASN A 1 176 ? -8.241 8.527 17.400 1.00 96.75 176 ASN A N 1
ATOM 1397 C CA . ASN A 1 176 ? -7.996 8.410 18.834 1.00 96.75 176 ASN A CA 1
ATOM 1398 C C . ASN A 1 176 ? -6.504 8.606 19.140 1.00 96.75 176 ASN A C 1
ATOM 1400 O O . ASN A 1 176 ? -5.661 7.872 18.628 1.00 96.75 176 ASN A O 1
ATOM 1404 N N . GLU A 1 177 ? -6.169 9.564 19.998 1.00 96.44 177 GLU A N 1
ATOM 1405 C CA . GLU A 1 177 ? -4.790 9.838 20.425 1.00 96.44 177 GLU A CA 1
ATOM 1406 C C . GLU A 1 177 ? -4.296 8.908 21.536 1.00 96.44 177 GLU A C 1
ATOM 1408 O O . GLU A 1 177 ? -3.094 8.747 21.709 1.00 96.44 177 GLU A O 1
ATOM 1413 N N . ASN A 1 178 ? -5.211 8.279 22.273 1.00 95.44 178 ASN A N 1
ATOM 1414 C CA . ASN A 1 178 ? -4.909 7.422 23.415 1.00 95.44 178 ASN A CA 1
ATOM 1415 C C . ASN A 1 178 ? -5.693 6.102 23.287 1.00 95.44 178 ASN A C 1
ATOM 1417 O O . ASN A 1 178 ? -6.727 5.922 23.940 1.00 95.44 178 ASN A O 1
ATOM 1421 N N . PRO A 1 179 ? -5.258 5.184 22.402 1.00 95.56 179 PRO A N 1
ATOM 1422 C CA . PRO A 1 179 ? -5.912 3.892 22.228 1.00 95.56 179 PRO A CA 1
ATOM 1423 C C . PRO A 1 179 ? -5.828 3.053 23.506 1.00 95.56 179 PRO A C 1
ATOM 1425 O O . PRO A 1 179 ? -4.776 2.929 24.130 1.00 95.56 179 PRO A O 1
ATOM 1428 N N . ASP A 1 180 ? -6.943 2.423 23.870 1.00 96.44 180 ASP A N 1
ATOM 1429 C CA . ASP A 1 180 ? -6.995 1.492 24.995 1.00 96.44 180 ASP A CA 1
ATOM 1430 C C . ASP A 1 180 ? -6.505 0.110 24.547 1.00 96.44 180 ASP A C 1
ATOM 1432 O O . ASP A 1 180 ? -7.224 -0.643 23.879 1.00 96.44 180 ASP A O 1
ATOM 1436 N N . LYS A 1 181 ? -5.268 -0.227 24.928 1.00 95.38 181 LYS A N 1
ATOM 1437 C CA . LYS A 1 181 ? -4.657 -1.516 24.588 1.00 95.38 181 LYS A CA 1
ATOM 1438 C C . LYS A 1 181 ? -5.453 -2.702 25.140 1.00 95.38 181 LYS A C 1
ATOM 1440 O O . LYS A 1 181 ? -5.552 -3.719 24.463 1.00 95.38 181 LYS A O 1
ATOM 1445 N N . THR A 1 182 ? -6.073 -2.574 26.313 1.00 97.00 182 THR A N 1
ATOM 1446 C CA . THR A 1 182 ? -6.851 -3.667 26.917 1.00 97.00 182 THR A CA 1
ATOM 1447 C C . THR A 1 182 ? -8.068 -4.001 26.055 1.00 97.00 182 THR A C 1
ATOM 1449 O O . THR A 1 182 ? -8.370 -5.171 25.824 1.00 97.00 182 THR A O 1
ATOM 1452 N N . LYS A 1 183 ? -8.743 -2.983 25.505 1.00 97.31 183 LYS A N 1
ATOM 1453 C CA . LYS A 1 183 ? -9.853 -3.191 24.559 1.00 97.31 183 LYS A CA 1
ATOM 1454 C C . LYS A 1 183 ? -9.394 -3.835 23.254 1.00 97.31 183 LYS A C 1
ATOM 1456 O O . LYS A 1 183 ? -10.084 -4.715 22.746 1.00 97.31 183 LYS A O 1
ATOM 1461 N N . LEU A 1 184 ? -8.236 -3.429 22.732 1.00 97.31 184 LEU A N 1
ATOM 1462 C CA . LEU A 1 184 ? -7.641 -4.053 21.546 1.00 97.31 184 LEU A CA 1
ATOM 1463 C C . LEU A 1 184 ? -7.283 -5.522 21.808 1.00 97.31 184 LEU A C 1
ATOM 1465 O O . LEU A 1 184 ? -7.594 -6.382 20.988 1.00 97.31 184 LEU A O 1
ATOM 1469 N N . ASP A 1 185 ? -6.710 -5.833 22.972 1.00 97.06 185 ASP A N 1
ATOM 1470 C CA . ASP A 1 185 ? -6.374 -7.205 23.359 1.00 97.06 185 ASP A CA 1
ATOM 1471 C C . ASP A 1 185 ? -7.627 -8.091 23.474 1.00 97.06 185 ASP A C 1
ATOM 1473 O O . ASP A 1 185 ? -7.604 -9.252 23.051 1.00 97.06 185 ASP A O 1
ATOM 1477 N N . ASN A 1 186 ? -8.747 -7.527 23.942 1.00 97.56 186 ASN A N 1
ATOM 1478 C CA . ASN A 1 186 ? -10.041 -8.208 24.040 1.00 97.56 186 ASN A CA 1
ATOM 1479 C C . ASN A 1 186 ? -10.667 -8.570 22.681 1.00 97.56 186 ASN A C 1
ATOM 1481 O O . ASN A 1 186 ? -11.623 -9.349 22.648 1.00 97.56 186 ASN A O 1
ATOM 1485 N N . LEU A 1 187 ? -10.134 -8.086 21.551 1.00 97.50 187 LEU A N 1
ATOM 1486 C CA . LEU A 1 187 ? -10.563 -8.547 20.224 1.00 97.50 187 LEU A CA 1
ATOM 1487 C C . LEU A 1 187 ? -10.294 -10.041 20.023 1.00 97.50 187 LEU A C 1
ATOM 1489 O O . LEU A 1 187 ? -11.072 -10.712 19.349 1.00 97.50 187 LEU A O 1
ATOM 1493 N N . ARG A 1 188 ? -9.260 -10.593 20.674 1.00 97.00 188 ARG A N 1
ATOM 1494 C CA . ARG A 1 188 ? -8.943 -12.035 20.640 1.00 97.00 188 ARG A CA 1
ATOM 1495 C C . ARG A 1 188 ? -10.020 -12.908 21.281 1.00 97.00 188 ARG A C 1
ATOM 1497 O O . ARG A 1 188 ? -10.040 -14.112 21.057 1.00 97.00 188 ARG A O 1
ATOM 1504 N N . LEU A 1 189 ? -10.908 -12.309 22.072 1.00 96.38 189 LEU A N 1
ATOM 1505 C CA . LEU A 1 189 ? -12.006 -12.998 22.745 1.00 96.38 189 LEU A CA 1
ATOM 1506 C C . LEU A 1 189 ? -13.300 -12.987 21.915 1.00 96.38 189 LEU A C 1
ATOM 1508 O O . LEU A 1 189 ? -14.290 -13.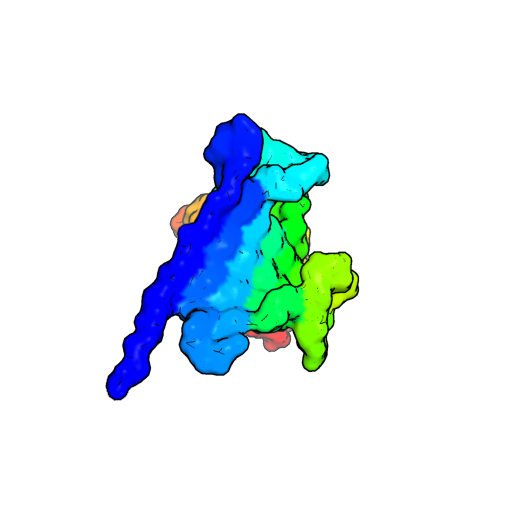595 22.317 1.00 96.38 189 LEU A O 1
ATOM 1512 N N . GLN A 1 190 ? -13.323 -12.294 20.770 1.00 97.44 190 GLN A N 1
ATOM 1513 C CA . GLN A 1 190 ? -14.518 -12.172 19.939 1.00 97.44 190 GLN A CA 1
ATOM 1514 C C . GLN A 1 190 ? -14.711 -13.416 19.071 1.00 97.44 190 GLN A C 1
ATOM 1516 O O . GLN A 1 190 ? -13.879 -13.737 18.225 1.00 97.44 190 GLN A O 1
ATOM 1521 N N . THR A 1 191 ? -15.859 -14.083 19.209 1.00 96.31 191 THR A N 1
ATOM 1522 C CA . THR A 1 191 ? -16.185 -15.304 18.450 1.00 96.31 191 THR A CA 1
ATOM 1523 C C . THR A 1 191 ? -16.170 -15.088 16.934 1.00 96.31 191 THR A C 1
ATOM 1525 O O . THR A 1 191 ? -15.817 -15.998 16.186 1.00 96.31 191 THR A O 1
ATOM 1528 N N . SER A 1 192 ? -16.514 -13.884 16.464 1.00 96.25 192 SER A N 1
ATOM 1529 C CA . SER A 1 192 ? -16.446 -13.507 15.044 1.00 96.25 192 SER A CA 1
ATOM 1530 C C . SER A 1 192 ? -15.016 -13.406 14.500 1.00 96.25 192 SER A C 1
ATOM 1532 O O . SER A 1 192 ? -14.835 -13.395 13.286 1.00 96.25 192 SER A O 1
ATOM 1534 N N . LEU A 1 193 ? -14.012 -13.356 15.382 1.00 97.50 193 LEU A N 1
ATOM 1535 C CA . LEU A 1 193 ? -12.586 -13.276 15.065 1.00 97.50 193 LEU A CA 1
ATOM 1536 C C . LEU A 1 193 ? -11.824 -14.554 15.452 1.00 97.50 193 LEU A C 1
ATOM 1538 O O . LEU A 1 193 ? -10.598 -14.546 15.472 1.00 97.50 193 LEU A O 1
ATOM 1542 N N . LYS A 1 194 ? -12.522 -15.662 15.741 1.00 95.50 194 LYS A N 1
ATOM 1543 C CA . LYS A 1 194 ? -11.901 -16.916 16.211 1.00 95.50 194 LYS A CA 1
ATOM 1544 C C . LYS A 1 194 ? -10.846 -17.498 15.255 1.00 95.50 194 LYS A C 1
ATOM 1546 O O . LYS A 1 194 ? -9.913 -18.145 15.710 1.00 95.50 194 LYS A O 1
ATOM 1551 N N . ASP A 1 195 ? -11.001 -17.251 13.953 1.00 94.31 195 ASP A N 1
ATOM 1552 C CA . ASP A 1 195 ? -10.103 -17.733 12.894 1.00 94.31 195 ASP A CA 1
ATOM 1553 C C . ASP A 1 195 ? -9.143 -16.629 12.400 1.00 94.31 195 ASP A C 1
ATOM 1555 O O . ASP A 1 195 ? -8.422 -16.810 11.413 1.00 94.31 195 ASP A O 1
ATOM 1559 N N . ALA A 1 196 ? -9.155 -15.462 13.057 1.00 97.50 196 ALA A N 1
ATOM 1560 C CA . ALA A 1 196 ? -8.306 -14.329 12.722 1.00 97.50 196 ALA A CA 1
ATOM 1561 C C . ALA A 1 196 ? -6.974 -14.392 13.481 1.00 97.50 196 ALA A C 1
ATOM 1563 O O . ALA A 1 196 ? -6.917 -14.744 14.660 1.00 97.50 196 ALA A O 1
ATOM 1564 N N . LEU A 1 197 ? -5.893 -13.974 12.820 1.00 97.62 197 LEU A N 1
ATOM 1565 C CA . LEU A 1 197 ? -4.602 -13.758 13.477 1.00 97.62 197 LEU A CA 1
ATOM 1566 C C . LEU A 1 197 ? -4.505 -12.292 13.904 1.00 97.62 197 LEU A C 1
ATOM 1568 O O . LEU A 1 197 ? -4.548 -11.410 13.048 1.00 97.62 197 LEU A O 1
ATOM 1572 N N . ILE A 1 198 ? -4.371 -12.048 15.211 1.00 98.00 198 ILE A N 1
ATOM 1573 C CA . ILE A 1 198 ? -4.436 -10.706 15.809 1.00 98.00 198 ILE A CA 1
ATOM 1574 C C . ILE A 1 198 ? -3.114 -10.336 16.492 1.00 98.00 198 ILE A C 1
ATOM 1576 O O . ILE A 1 198 ? -2.755 -10.911 17.528 1.00 98.00 198 ILE A O 1
ATOM 1580 N N . THR A 1 199 ? -2.455 -9.300 15.978 1.00 96.69 199 THR A N 1
ATOM 1581 C CA . THR A 1 199 ? -1.261 -8.668 16.566 1.00 96.69 199 THR A CA 1
ATOM 1582 C C . THR A 1 199 ? -1.612 -7.247 17.007 1.00 96.69 199 THR A C 1
ATOM 1584 O O . THR A 1 199 ? -2.266 -6.533 16.255 1.00 96.69 199 THR A O 1
ATOM 1587 N N . THR A 1 200 ? -1.198 -6.844 18.212 1.00 90.44 200 THR A N 1
ATOM 1588 C CA . THR A 1 200 ? -1.514 -5.555 18.871 1.00 90.44 200 THR A CA 1
ATOM 1589 C C . THR A 1 200 ? -0.295 -5.022 19.601 1.00 90.44 200 THR A C 1
ATOM 1591 O O . THR A 1 200 ? 0.344 -5.874 20.265 1.00 90.44 200 THR A O 1
#